Protein 1FXK (pdb70)

Organism: Methanothermobacter thermautotrophicus (strain ATCC 29096 / DSM 1053 / JCM 10044 / NBRC 100330 / Delta H) (NCBI:txid187420)

Secondary structure (DSSP, 8-state):
--HHHHHHHHHHHHHHHHHHHHHHHHH--HHHHHHHHHHHHHS-TT--EEEEETTEEEEE-HHHHHHHHHHHHHHHHHHHHHHHHHHHH--TTT--HHHH---/--HHHHHHHHHHHHHHHHHHHHHHHH--HHHHHHHHHHHHHS-TT--EEEEETTEEEEE-HHHHHHHHHHHHHHHHHHHHHHHHHHHH--TTT--TTTTT-----/-THHHHHHHHHHHHHHHHHHHHHHHHHHHHHHHHHHHHHHHHHHTT-TT-EEEEEEETTEEEEEE--STTEEEEEEETTEEEEEEHHHHHHHHHHHHHHHHHHHHHHHHHHHHHHHHHHHHHHHHHHHHHHH-

Sequence (341 aa):
QNVQHQLAQFQQLQQQAQAISVQKQTVEQINETQKALEELSRAADDAEVYKSSGNILIRVAKDELTEELQEKLETLQLREKTIERQEERVKKLQEQVNIQEAKNVQHQLAQFQQLQQQAQAISVQKQTVEQINETQKALEELSRAADDAEVYKSSGNILIRVAKDELTEELQEKLETLQLREKTIERQEERVKKLQEQVNIQEAKGAGAALAEIVAQLNIYQSQVELIQQQMEAVRATISELEILEKTLSDIQGKDGSETLVPVGAGSFIKAELKDTSEVIMSVGAGVAIKKNFEDAMESIKSQKNELESTLQKMGENLRAITDIMMKLSPQAEELLAAVA

CATH classification: 1.10.287.370

Structure (mmCIF, N/CA/C/O backbone):
data_1FXK
#
_entry.id   1FXK
#
_cell.length_a   72.850
_cell.length_b   90.690
_cell.length_c   78.860
_cell.angle_alpha   90.00
_cell.angle_beta   90.00
_cell.angle_gamma   90.00
#
_symmetry.space_group_name_H-M   'P 21 21 2'
#
loop_
_entity.id
_entity.type
_entity.pdbx_description
1 polymer PREFOLDIN
2 polymer PREFOLDIN
3 polymer 'PROTEIN (PREFOLDIN)'
4 water water
#
loop_
_atom_site.group_PDB
_atom_site.id
_atom_site.type_symbol
_atom_site.label_atom_id
_atom_site.label_alt_id
_atom_site.label_comp_id
_atom_site.label_asym_id
_atom_site.label_entity_id
_atom_site.label_seq_id
_atom_site.pdbx_PDB_ins_code
_atom_site.Cartn_x
_atom_site.Cartn_y
_atom_site.Cartn_z
_atom_site.occupancy
_atom_site.B_iso_or_equiv
_atom_site.auth_seq_id
_atom_site.auth_comp_id
_atom_site.auth_asym_id
_atom_site.auth_atom_id
_atom_site.pdbx_PDB_model_num
ATOM 1 N N . GLN A 1 1 ? 59.063 -10.400 -5.224 1.00 78.17 5 GLN A N 1
ATOM 2 C CA . GLN A 1 1 ? 59.820 -11.671 -5.430 1.00 78.08 5 GLN A CA 1
ATOM 3 C C . GLN A 1 1 ? 60.756 -11.888 -4.246 1.00 77.94 5 GLN A C 1
ATOM 4 O O . GLN A 1 1 ? 61.612 -11.051 -3.962 1.00 78.01 5 GLN A O 1
ATOM 10 N N . ASN A 1 2 ? 60.590 -13.006 -3.548 1.00 77.65 6 ASN A N 1
ATOM 11 C CA . ASN A 1 2 ? 61.442 -13.285 -2.401 1.00 77.60 6 ASN A CA 1
ATOM 12 C C . ASN A 1 2 ? 62.774 -13.910 -2.816 1.00 77.37 6 ASN A C 1
ATOM 13 O O . ASN A 1 2 ? 62.898 -14.482 -3.903 1.00 77.56 6 ASN A O 1
ATOM 18 N N . VAL A 1 3 ? 63.765 -13.784 -1.939 1.00 76.44 7 VAL A N 1
ATOM 19 C CA . VAL A 1 3 ? 65.109 -14.295 -2.178 1.00 75.14 7 VAL A CA 1
ATOM 20 C C . VAL A 1 3 ? 65.156 -15.741 -2.661 1.00 74.60 7 VAL A C 1
ATOM 21 O O . VAL A 1 3 ? 66.077 -16.128 -3.372 1.00 74.98 7 VAL A O 1
ATOM 25 N N . GLN A 1 4 ? 64.169 -16.539 -2.275 1.00 73.99 8 GLN A N 1
ATOM 26 C CA . GLN A 1 4 ? 64.128 -17.937 -2.687 1.00 73.79 8 GLN A CA 1
ATOM 27 C C . GLN A 1 4 ? 63.891 -18.059 -4.195 1.00 72.53 8 GLN A C 1
ATOM 28 O O . GLN A 1 4 ? 64.536 -18.862 -4.867 1.00 71.28 8 GLN A O 1
ATOM 34 N N . HIS A 1 5 ? 62.966 -17.260 -4.719 1.00 71.48 9 HIS A N 1
ATOM 35 C CA . HIS A 1 5 ? 62.664 -17.265 -6.146 1.00 70.16 9 HIS A CA 1
ATOM 36 C C . HIS A 1 5 ? 63.716 -16.467 -6.904 1.00 68.04 9 HIS A C 1
ATOM 37 O O . HIS A 1 5 ? 63.973 -16.724 -8.081 1.00 67.95 9 HIS A O 1
ATOM 44 N N . GLN A 1 6 ? 64.319 -15.497 -6.221 1.00 64.29 10 GLN A N 1
ATOM 45 C CA . GLN A 1 6 ? 65.371 -14.688 -6.819 1.00 60.90 10 GLN A CA 1
ATOM 46 C C . GLN A 1 6 ? 66.554 -15.598 -7.106 1.00 58.46 10 GLN A C 1
ATOM 47 O O . GLN A 1 6 ? 67.191 -15.502 -8.157 1.00 56.43 10 GLN A O 1
ATOM 53 N N . LEU A 1 7 ? 66.841 -16.476 -6.150 1.00 55.98 11 LEU A N 1
ATOM 54 C CA . LEU A 1 7 ? 67.943 -17.422 -6.269 1.00 54.13 11 LEU A CA 1
ATOM 55 C C . LEU A 1 7 ? 67.629 -18.468 -7.331 1.00 53.50 11 LEU A C 1
ATOM 56 O O . LEU A 1 7 ? 68.529 -18.987 -7.989 1.00 53.82 11 LEU A O 1
ATOM 61 N N . ALA A 1 8 ? 66.347 -18.778 -7.491 1.00 51.63 12 ALA A N 1
ATOM 62 C CA . ALA A 1 8 ? 65.930 -19.768 -8.468 1.00 51.11 12 ALA A CA 1
ATOM 63 C C . ALA A 1 8 ? 66.162 -19.243 -9.888 1.00 51.20 12 ALA A C 1
ATOM 64 O O . ALA A 1 8 ? 66.510 -20.004 -10.795 1.00 49.87 12 ALA A O 1
ATOM 66 N N . GLN A 1 9 ? 65.965 -17.942 -10.073 1.00 50.60 13 GLN A N 1
ATOM 67 C CA . GLN A 1 9 ? 66.170 -17.324 -11.372 1.00 51.75 13 GLN A CA 1
ATOM 68 C C . GLN A 1 9 ? 67.668 -17.297 -11.660 1.00 50.93 13 GLN A C 1
ATOM 69 O O . GLN A 1 9 ? 68.117 -17.615 -12.765 1.00 50.54 13 GLN A O 1
ATOM 75 N N . PHE A 1 10 ? 68.444 -16.933 -10.646 1.00 48.46 14 PHE A N 1
ATOM 76 C CA . PHE A 1 10 ? 69.885 -16.861 -10.801 1.00 46.54 14 PHE A CA 1
ATOM 77 C C . PHE A 1 10 ? 70.448 -18.188 -11.282 1.00 47.90 14 PHE A C 1
ATOM 78 O O . PHE A 1 10 ? 71.290 -18.222 -12.177 1.00 48.98 14 PHE A O 1
ATOM 86 N N . GLN A 1 11 ? 69.999 -19.283 -10.681 1.00 48.24 15 GLN A N 1
ATOM 87 C CA . GLN A 1 11 ? 70.484 -20.599 -11.083 1.00 48.51 15 GLN A CA 1
ATOM 88 C C . GLN A 1 11 ? 69.931 -20.990 -12.455 1.00 47.65 15 GLN A C 1
ATOM 89 O O . GLN A 1 11 ? 70.556 -21.739 -13.200 1.00 46.93 15 GLN A O 1
ATOM 95 N N . GLN A 1 12 ? 68.755 -20.474 -12.779 1.00 47.68 16 GLN A N 1
ATOM 96 C CA . GLN A 1 12 ? 68.138 -20.739 -14.066 1.00 49.03 16 GLN A CA 1
ATOM 97 C C . GLN A 1 12 ? 69.030 -20.071 -15.110 1.00 47.65 16 GLN A C 1
ATOM 98 O O . GLN A 1 12 ? 69.361 -20.662 -16.126 1.00 46.65 16 GLN A O 1
ATOM 104 N N . LEU A 1 13 ? 69.422 -18.832 -14.830 1.00 47.46 17 LEU A N 1
ATOM 105 C CA . LEU A 1 13 ? 70.281 -18.071 -15.718 1.00 46.57 17 LEU A CA 1
ATOM 106 C C . LEU A 1 13 ? 71.619 -18.767 -15.908 1.00 46.79 17 LEU A C 1
ATOM 107 O O . LEU A 1 13 ? 72.180 -18.752 -17.007 1.00 46.08 17 LEU A O 1
ATOM 112 N N . GLN A 1 14 ? 72.134 -19.372 -14.842 1.00 45.57 18 GLN A N 1
ATOM 113 C CA . GLN A 1 14 ? 73.410 -20.077 -14.930 1.00 46.33 18 GLN A CA 1
ATOM 114 C C . GLN A 1 14 ? 73.239 -21.266 -15.852 1.00 45.35 18 GLN A C 1
ATOM 115 O O . GLN A 1 14 ? 74.173 -21.691 -16.517 1.00 45.03 18 GLN A O 1
ATOM 121 N N . GLN A 1 15 ? 72.032 -21.809 -15.876 1.00 46.17 19 GLN A N 1
ATOM 122 C CA . GLN A 1 15 ? 71.741 -22.945 -16.732 1.00 47.92 19 GLN A CA 1
ATOM 123 C C . GLN A 1 15 ? 71.830 -22.471 -18.174 1.00 45.60 19 GLN A C 1
ATOM 124 O O . GLN A 1 15 ? 72.423 -23.132 -19.021 1.00 46.08 19 GLN A O 1
ATOM 130 N N . GLN A 1 16 ? 71.229 -21.320 -18.437 1.00 44.26 20 GLN A N 1
ATOM 131 C CA . GLN A 1 16 ? 71.241 -20.742 -19.767 1.00 44.17 20 GLN A CA 1
ATOM 132 C C . GLN A 1 16 ? 72.668 -20.441 -20.167 1.00 42.59 20 GLN A C 1
ATOM 133 O O . GLN A 1 16 ? 73.096 -20.766 -21.271 1.00 42.33 20 GLN A O 1
ATOM 139 N N . ALA A 1 17 ? 73.402 -19.821 -19.255 1.00 40.05 21 ALA A N 1
ATOM 140 C CA . ALA A 1 17 ? 74.779 -19.459 -19.524 1.00 40.03 21 ALA A CA 1
ATOM 141 C C . ALA A 1 17 ? 75.625 -20.654 -19.947 1.00 40.77 21 ALA A C 1
ATOM 142 O O . ALA A 1 17 ? 76.531 -20.515 -20.776 1.00 39.62 21 ALA A O 1
ATOM 144 N N . GLN A 1 18 ? 75.337 -21.828 -19.389 1.00 41.60 22 GLN A N 1
ATOM 145 C CA . GLN A 1 18 ? 76.113 -23.018 -19.736 1.00 42.25 22 GLN A CA 1
ATOM 146 C C . GLN A 1 18 ? 75.679 -23.623 -21.070 1.00 39.98 22 GLN A C 1
ATOM 147 O O . GLN A 1 18 ? 76.509 -24.119 -21.822 1.00 40.26 22 GLN A O 1
ATOM 153 N N . ALA A 1 19 ? 74.382 -23.579 -21.360 1.00 37.19 23 ALA A N 1
ATOM 154 C CA . ALA A 1 19 ? 73.872 -24.115 -22.608 1.00 37.02 23 ALA A CA 1
ATOM 155 C C . ALA A 1 19 ? 74.382 -23.265 -23.783 1.00 37.45 23 ALA A C 1
ATOM 156 O O . ALA A 1 19 ? 74.607 -23.776 -24.883 1.00 36.38 23 ALA A O 1
ATOM 158 N N . ILE A 1 20 ? 74.551 -21.968 -23.537 1.00 35.24 24 ILE A N 1
ATOM 159 C CA . ILE A 1 20 ? 75.034 -21.049 -24.553 1.00 35.06 24 ILE A CA 1
ATOM 160 C C . ILE A 1 20 ? 76.518 -21.279 -24.794 1.00 35.02 24 ILE A C 1
ATOM 161 O O . ILE A 1 20 ? 77.011 -21.162 -25.928 1.00 33.52 24 ILE A O 1
ATOM 166 N N . SER A 1 21 ? 77.226 -21.621 -23.723 1.00 34.42 25 SER A N 1
ATOM 167 C CA . SER A 1 21 ? 78.649 -21.880 -23.812 1.00 34.05 25 SER A CA 1
ATOM 168 C C . SER A 1 21 ? 78.882 -23.140 -24.644 1.00 34.72 25 SER A C 1
ATOM 169 O O . SER A 1 21 ? 79.916 -23.278 -25.281 1.00 33.47 25 SER A O 1
ATOM 172 N N . VAL A 1 22 ? 77.915 -24.055 -24.623 1.00 35.36 26 VAL A N 1
ATOM 173 C CA . VAL A 1 22 ? 78.008 -25.293 -25.392 1.00 37.09 26 VAL A CA 1
ATOM 174 C C . VAL A 1 22 ? 77.735 -25.015 -26.888 1.00 37.63 26 VAL A C 1
ATOM 175 O O . VAL A 1 22 ? 78.365 -25.617 -27.759 1.00 38.50 26 VAL A O 1
ATOM 179 N N . GLN A 1 23 ? 76.805 -24.109 -27.181 1.00 35.62 27 GLN A N 1
ATOM 180 C CA . GLN A 1 23 ? 76.503 -23.763 -28.567 1.00 36.55 27 GLN A CA 1
ATOM 181 C C . GLN A 1 23 ? 77.730 -23.076 -29.144 1.00 34.85 27 GLN A C 1
ATOM 182 O O . GLN A 1 23 ? 78.106 -23.308 -30.293 1.00 34.34 27 GLN A O 1
ATOM 188 N N . LYS A 1 24 ? 78.353 -22.237 -28.323 1.00 33.86 28 LYS A N 1
ATOM 189 C CA . LYS A 1 24 ? 79.532 -21.483 -28.729 1.00 34.20 28 LYS A CA 1
ATOM 190 C C . LYS A 1 24 ? 80.685 -22.388 -29.155 1.00 36.09 28 LYS A C 1
ATOM 191 O O . LYS A 1 24 ? 81.370 -22.106 -30.132 1.00 36.27 28 LYS A O 1
ATOM 197 N N . GLN A 1 25 ? 80.902 -23.470 -28.417 1.00 37.66 29 GLN A N 1
ATOM 198 C CA . GLN A 1 25 ? 81.972 -24.412 -28.734 1.00 39.52 29 GLN A CA 1
ATOM 199 C C . GLN A 1 25 ? 81.644 -25.178 -30.022 1.00 38.71 29 GLN A C 1
ATOM 200 O O . GLN A 1 25 ? 82.525 -25.465 -30.828 1.00 37.36 29 GLN A O 1
ATOM 206 N N . THR A 1 26 ? 80.370 -25.496 -30.210 1.00 36.73 30 THR A N 1
ATOM 207 C CA . THR A 1 26 ? 79.938 -26.221 -31.395 1.00 36.20 30 THR A CA 1
ATOM 208 C C . THR A 1 26 ? 80.093 -25.410 -32.690 1.00 35.81 30 THR A C 1
ATOM 209 O O . THR A 1 26 ? 80.604 -25.913 -33.703 1.00 35.85 30 THR A O 1
ATOM 213 N N . VAL A 1 27 ? 79.642 -24.158 -32.661 1.00 34.44 31 VAL A N 1
ATOM 214 C CA . VAL A 1 27 ? 79.728 -23.317 -33.842 1.00 31.76 31 VAL A CA 1
ATOM 215 C C . VAL A 1 27 ? 81.194 -23.069 -34.171 1.00 31.39 31 VAL A C 1
ATOM 216 O O . VAL A 1 27 ? 81.573 -23.045 -35.340 1.00 32.29 31 VAL A O 1
ATOM 220 N N . GLU A 1 28 ? 82.028 -22.894 -33.152 1.00 32.83 32 GLU A N 1
ATOM 221 C CA . GLU A 1 28 ? 83.459 -22.667 -33.402 1.00 37.47 32 GLU A CA 1
ATOM 222 C C . GLU A 1 28 ? 84.027 -23.890 -34.105 1.00 38.56 32 GLU A C 1
ATOM 223 O O . GLU A 1 28 ? 84.802 -23.787 -35.055 1.00 37.66 32 GLU A O 1
ATOM 237 N N . GLN A 1 30 ? 82.315 -26.038 -35.904 1.00 34.17 34 GLN A N 1
ATOM 238 C CA . GLN A 1 30 ? 81.773 -26.093 -37.252 1.00 33.39 34 GLN A CA 1
ATOM 239 C C . GLN A 1 30 ? 82.431 -25.081 -38.196 1.00 30.60 34 GLN A C 1
ATOM 240 O O . GLN A 1 30 ? 82.533 -25.334 -39.393 1.00 28.22 34 GLN A O 1
ATOM 246 N N . ILE A 1 31 ? 82.861 -23.938 -37.655 1.00 29.44 35 ILE A N 1
ATOM 247 C CA . ILE A 1 31 ? 83.492 -22.899 -38.467 1.00 27.37 35 ILE A CA 1
ATOM 248 C C . ILE A 1 31 ? 84.874 -23.401 -38.902 1.00 29.40 35 ILE A C 1
ATOM 249 O O . ILE A 1 31 ? 85.240 -23.321 -40.091 1.00 27.53 35 ILE A O 1
ATOM 254 N N . ASN A 1 32 ? 85.630 -23.930 -37.949 1.00 29.37 36 ASN A N 1
ATOM 255 C CA . ASN A 1 32 ? 86.944 -24.467 -38.277 1.00 33.67 36 ASN A CA 1
ATOM 256 C C . ASN A 1 32 ? 86.864 -25.585 -39.326 1.00 31.81 36 ASN A C 1
ATOM 257 O O . ASN A 1 32 ? 87.656 -25.605 -40.247 1.00 32.86 36 ASN A O 1
ATOM 262 N N . GLU A 1 33 ? 85.901 -26.495 -39.205 1.00 31.76 37 GLU A N 1
ATOM 263 C CA . GLU A 1 33 ? 85.785 -27.574 -40.176 1.00 31.78 37 GLU A CA 1
ATOM 264 C C . GLU A 1 33 ? 85.415 -27.047 -41.556 1.00 30.72 37 GLU A C 1
ATOM 265 O O . GLU A 1 33 ? 85.847 -27.581 -42.577 1.00 28.33 37 GLU A O 1
ATOM 271 N N . THR A 1 34 ? 84.621 -25.985 -41.595 1.00 29.98 38 THR A N 1
ATOM 272 C CA . THR A 1 34 ? 84.224 -25.423 -42.871 1.00 27.33 38 THR A CA 1
ATOM 273 C C . THR A 1 34 ? 85.408 -24.714 -43.520 1.00 25.68 38 THR A C 1
ATOM 274 O O . THR A 1 34 ? 85.617 -24.829 -44.730 1.00 25.08 38 THR A O 1
ATOM 278 N N . GLN A 1 35 ? 86.174 -23.971 -42.735 1.00 24.46 39 GLN A N 1
ATOM 279 C CA . GLN A 1 35 ? 87.343 -23.288 -43.288 1.00 27.76 39 GLN A CA 1
ATOM 280 C C . GLN A 1 35 ? 88.369 -24.316 -43.791 1.00 28.33 39 GLN A C 1
ATOM 281 O O . GLN A 1 35 ? 89.034 -24.080 -44.808 1.00 28.39 39 GLN A O 1
ATOM 287 N N . LYS A 1 36 ? 88.483 -25.457 -43.114 1.00 27.96 40 LYS A N 1
ATOM 288 C CA . LYS A 1 36 ? 89.422 -26.493 -43.574 1.00 31.37 40 LYS A CA 1
ATOM 289 C C . LYS A 1 36 ? 89.000 -27.010 -44.948 1.00 30.34 40 LYS A C 1
ATOM 290 O O . LYS A 1 36 ? 89.815 -27.133 -45.863 1.00 30.00 40 LYS A O 1
ATOM 296 N N . ALA A 1 37 ? 87.721 -27.336 -45.074 1.00 27.99 41 ALA A N 1
ATOM 297 C CA . ALA A 1 37 ? 87.211 -27.827 -46.325 1.00 26.81 41 ALA A CA 1
ATOM 298 C C . ALA A 1 37 ? 87.460 -26.797 -47.423 1.00 26.36 41 ALA A C 1
ATOM 299 O O . ALA A 1 37 ? 87.831 -27.147 -48.539 1.00 24.43 41 ALA A O 1
ATOM 301 N N . LEU A 1 38 ? 87.244 -25.523 -47.108 1.00 27.94 42 LEU A N 1
ATOM 302 C CA . LEU A 1 38 ? 87.472 -24.470 -48.097 1.00 28.96 42 LEU A CA 1
ATOM 303 C C . LEU A 1 38 ? 88.941 -24.430 -48.507 1.00 28.50 42 LEU A C 1
ATOM 304 O O . LEU A 1 38 ? 89.250 -24.220 -49.675 1.00 28.01 42 LEU A O 1
ATOM 309 N N . GLU A 1 39 ? 89.832 -24.635 -47.545 1.00 29.47 43 GLU A N 1
ATOM 310 C CA . GLU A 1 39 ? 91.270 -24.643 -47.822 1.00 34.61 43 GLU A CA 1
ATOM 311 C C . GLU A 1 39 ? 91.632 -25.770 -48.798 1.00 32.96 43 GLU A C 1
ATOM 312 O O . GLU A 1 39 ? 92.257 -25.528 -49.837 1.00 30.49 43 GLU A O 1
ATOM 318 N N . GLU A 1 40 ? 91.235 -26.994 -48.451 1.00 32.34 44 GLU A N 1
ATOM 319 C CA . GLU A 1 40 ? 91.502 -28.162 -49.295 1.00 33.40 44 GLU A CA 1
ATOM 320 C C . GLU A 1 40 ? 90.928 -27.939 -50.695 1.00 33.16 44 GLU A C 1
ATOM 321 O O . GLU A 1 40 ? 91.581 -28.226 -51.685 1.00 33.60 44 GLU A O 1
ATOM 327 N N . LEU A 1 41 ? 89.717 -27.403 -50.783 1.00 31.98 45 LEU A N 1
ATOM 328 C CA . LEU A 1 41 ? 89.122 -27.171 -52.090 1.00 32.47 45 LEU A CA 1
ATOM 329 C C . LEU A 1 41 ? 89.913 -26.208 -52.954 1.00 33.63 45 LEU A C 1
ATOM 330 O O . LEU A 1 41 ? 90.036 -26.426 -54.164 1.00 32.90 45 LEU A O 1
ATOM 335 N N . SER A 1 42 ? 90.430 -25.138 -52.348 1.00 33.35 46 SER A N 1
ATOM 336 C CA . SER A 1 42 ? 91.192 -24.144 -53.103 1.00 36.01 46 SER A CA 1
ATOM 337 C C . SER A 1 42 ? 92.382 -24.770 -53.830 1.00 37.09 46 SER A C 1
ATOM 338 O O . SER A 1 42 ? 92.764 -24.309 -54.897 1.00 38.27 46 SER A O 1
ATOM 341 N N . ARG A 1 43 ? 92.954 -25.818 -53.246 1.00 38.83 47 ARG A N 1
ATOM 342 C CA . ARG A 1 43 ? 94.094 -26.517 -53.840 1.00 42.49 47 ARG A CA 1
ATOM 343 C C . ARG A 1 43 ? 93.718 -27.399 -55.040 1.00 42.78 47 ARG A C 1
ATOM 344 O O . ARG A 1 43 ? 94.489 -27.522 -55.992 1.00 44.09 47 ARG A O 1
ATOM 352 N N . ALA A 1 44 ? 92.544 -28.016 -54.994 1.00 39.81 48 ALA A N 1
ATOM 353 C CA . ALA A 1 44 ? 92.140 -28.918 -56.063 1.00 38.46 48 ALA A CA 1
ATOM 354 C C . ALA A 1 44 ? 91.845 -28.262 -57.385 1.00 37.82 48 ALA A C 1
ATOM 355 O O . ALA A 1 44 ? 91.507 -27.086 -57.456 1.00 38.07 48 ALA A O 1
ATOM 357 N N . ALA A 1 45 ? 91.971 -29.057 -58.437 1.00 36.68 49 ALA A N 1
ATOM 358 C CA . ALA A 1 45 ? 91.694 -28.619 -59.792 1.00 37.17 49 ALA A CA 1
ATOM 359 C C . ALA A 1 45 ? 90.176 -28.481 -59.977 1.00 38.58 49 ALA A C 1
ATOM 360 O O . ALA A 1 45 ? 89.386 -29.149 -59.293 1.00 40.01 49 ALA A O 1
ATOM 362 N N . ASP A 1 46 ? 89.773 -27.621 -60.907 1.00 38.65 50 ASP A N 1
ATOM 363 C CA . ASP A 1 46 ? 88.361 -27.373 -61.182 1.00 39.06 50 ASP A CA 1
ATOM 364 C C . ASP A 1 46 ? 87.515 -28.586 -61.512 1.00 37.81 50 ASP A C 1
ATOM 365 O O . ASP A 1 46 ? 86.300 -28.567 -61.299 1.00 37.72 50 ASP A O 1
ATOM 370 N N . ASP A 1 47 ? 88.141 -29.628 -62.047 1.00 35.32 51 ASP A N 1
ATOM 371 C CA . ASP A 1 47 ? 87.414 -30.835 -62.392 1.00 34.83 51 ASP A CA 1
ATOM 372 C C . ASP A 1 47 ? 87.602 -31.899 -61.318 1.00 30.57 51 ASP A C 1
ATOM 373 O O . ASP A 1 47 ? 87.270 -33.056 -61.522 1.00 32.15 51 ASP A O 1
ATOM 378 N N . ALA A 1 48 ? 88.119 -31.507 -60.165 1.00 28.58 52 ALA A N 1
ATOM 379 C CA . ALA A 1 48 ? 88.343 -32.461 -59.078 1.00 26.95 52 ALA A CA 1
ATOM 380 C C . ALA A 1 48 ? 87.097 -33.277 -58.738 1.00 26.58 52 ALA A C 1
ATOM 381 O O . ALA A 1 48 ? 85.969 -32.836 -58.937 1.00 24.59 52 ALA A O 1
ATOM 383 N N . GLU A 1 49 ? 87.325 -34.487 -58.249 1.00 24.76 53 GLU A N 1
ATOM 384 C CA . GLU A 1 49 ? 86.255 -35.376 -57.852 1.00 24.84 53 GLU A CA 1
ATOM 385 C C . GLU A 1 49 ? 86.068 -35.107 -56.353 1.00 24.48 53 GLU A C 1
ATOM 386 O O . GLU A 1 49 ? 86.948 -35.416 -55.549 1.00 22.80 53 GLU A O 1
ATOM 392 N N . VAL A 1 50 ? 84.933 -34.511 -55.993 1.00 24.81 54 VAL A N 1
ATOM 393 C CA . VAL A 1 50 ? 84.632 -34.171 -54.600 1.00 25.00 54 VAL A CA 1
ATOM 394 C C . VAL A 1 50 ? 83.198 -34.551 -54.266 1.00 25.08 54 VAL A C 1
ATOM 395 O O . VAL A 1 50 ? 82.305 -34.471 -55.106 1.00 20.98 54 VAL A O 1
ATOM 399 N N . TYR A 1 51 ? 82.980 -34.932 -53.019 1.00 25.38 55 TYR A N 1
ATOM 400 C CA . TYR A 1 51 ? 81.651 -35.297 -52.585 1.00 25.43 55 TYR A CA 1
ATOM 401 C C . TYR A 1 51 ? 81.347 -34.498 -51.334 1.00 25.47 55 TYR A C 1
ATOM 402 O O . TYR A 1 51 ? 82.241 -34.281 -50.524 1.00 25.33 55 TYR A O 1
ATOM 411 N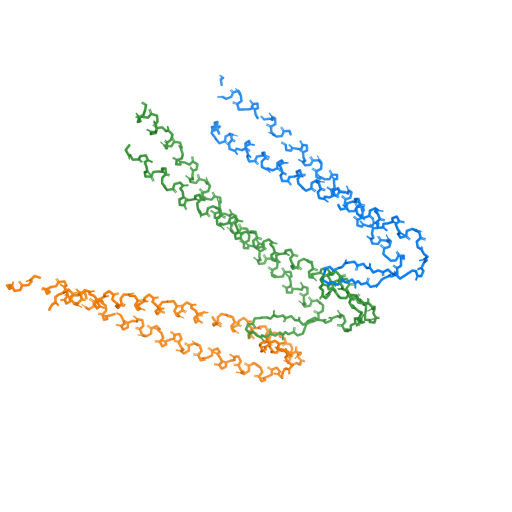 N . LYS A 1 52 ? 80.103 -34.047 -51.190 1.00 23.95 56 LYS A N 1
ATOM 412 C CA . LYS A 1 52 ? 79.729 -33.332 -49.985 1.00 25.65 56 LYS A CA 1
ATOM 413 C C . LYS A 1 52 ? 78.831 -34.239 -49.159 1.00 24.86 56 LYS A C 1
ATOM 414 O O . LYS A 1 52 ? 78.072 -35.045 -49.695 1.00 23.77 56 LYS A O 1
ATOM 420 N N . SER A 1 53 ? 78.913 -34.068 -47.852 1.00 24.12 57 SER A N 1
ATOM 421 C CA . SER A 1 53 ? 78.150 -34.856 -46.915 1.00 28.07 57 SER A CA 1
ATOM 422 C C . SER A 1 53 ? 76.721 -34.314 -46.755 1.00 27.93 57 SER A C 1
ATOM 423 O O . SER A 1 53 ? 76.513 -33.114 -46.619 1.00 27.23 57 SER A O 1
ATOM 426 N N . SER A 1 54 ? 75.739 -35.208 -46.803 1.00 27.54 58 SER A N 1
ATOM 427 C CA . SER A 1 54 ? 74.334 -34.812 -46.659 1.00 27.84 58 SER A CA 1
ATOM 428 C C . SER A 1 54 ? 73.595 -35.928 -45.942 1.00 27.19 58 SER A C 1
ATOM 429 O O . SER A 1 54 ? 72.890 -36.737 -46.578 1.00 24.35 58 SER A O 1
ATOM 432 N N . GLY A 1 55 ? 73.807 -35.991 -44.626 1.00 25.34 59 GLY A N 1
ATOM 433 C CA . GLY A 1 55 ? 73.169 -37.003 -43.802 1.00 27.18 59 GLY A CA 1
ATOM 434 C C . GLY A 1 55 ? 73.699 -38.411 -43.993 1.00 27.80 59 GLY A C 1
ATOM 435 O O . GLY A 1 55 ? 74.838 -38.706 -43.655 1.00 30.83 59 GLY A O 1
ATOM 436 N N . ASN A 1 56 ? 72.868 -39.285 -44.540 1.00 27.11 60 ASN A N 1
ATOM 437 C CA . ASN A 1 56 ? 73.244 -40.676 -44.769 1.00 27.29 60 ASN A CA 1
ATOM 438 C C . ASN A 1 56 ? 73.987 -40.934 -46.090 1.00 26.86 60 ASN A C 1
ATOM 439 O O . ASN A 1 56 ? 74.276 -42.088 -46.411 1.00 31.18 60 ASN A O 1
ATOM 444 N N . ILE A 1 57 ? 74.250 -39.906 -46.883 1.00 23.37 61 ILE A N 1
ATOM 445 C CA . ILE A 1 57 ? 74.949 -40.124 -48.146 1.00 23.86 61 ILE A CA 1
ATOM 446 C C . ILE A 1 57 ? 75.923 -38.994 -48.449 1.00 23.88 61 ILE A C 1
ATOM 447 O O . ILE A 1 57 ? 75.868 -37.939 -47.823 1.00 23.38 61 ILE A O 1
ATOM 452 N N . LEU A 1 58 ? 76.807 -39.224 -49.417 1.00 22.27 62 LEU A N 1
ATOM 453 C CA . LEU A 1 58 ? 77.741 -38.198 -49.851 1.00 22.88 62 LEU A CA 1
ATOM 454 C C . LEU A 1 58 ? 77.314 -37.996 -51.292 1.00 23.17 62 LEU A C 1
ATOM 455 O O . LEU A 1 58 ? 77.024 -38.965 -51.996 1.00 23.12 62 LEU A O 1
ATOM 460 N N . ILE A 1 59 ? 77.271 -36.749 -51.729 1.00 23.18 63 ILE A N 1
ATOM 461 C CA . ILE A 1 59 ? 76.848 -36.430 -53.086 1.00 23.78 63 ILE A CA 1
ATOM 462 C C . ILE A 1 59 ? 77.983 -35.802 -53.870 1.00 24.68 63 ILE A C 1
ATOM 463 O O . ILE A 1 59 ? 78.616 -34.837 -53.409 1.00 25.66 63 ILE A O 1
ATOM 468 N N . ARG A 1 60 ? 78.255 -36.333 -55.055 1.00 23.62 64 ARG A N 1
ATOM 469 C CA . ARG A 1 60 ? 79.321 -35.756 -55.866 1.00 25.12 64 ARG A CA 1
ATOM 470 C C . ARG A 1 60 ? 78.839 -34.418 -56.433 1.00 25.40 64 ARG A C 1
ATOM 471 O O . ARG A 1 60 ? 77.719 -34.303 -56.912 1.00 25.74 64 ARG A O 1
ATOM 479 N N . VAL A 1 61 ? 79.688 -33.409 -56.366 1.00 25.32 65 VAL A N 1
ATOM 480 C CA . VAL A 1 61 ? 79.340 -32.080 -56.862 1.00 27.23 65 VAL A CA 1
ATOM 481 C C . VAL A 1 61 ? 80.585 -31.411 -57.427 1.00 26.69 65 VAL A C 1
ATOM 482 O O . VAL A 1 61 ? 81.691 -31.743 -57.033 1.00 27.52 65 VAL A O 1
ATOM 486 N N . ALA A 1 62 ? 80.404 -30.478 -58.349 1.00 25.84 66 ALA A N 1
ATOM 487 C CA . ALA A 1 62 ? 81.537 -29.771 -58.933 1.00 26.24 66 ALA A CA 1
ATOM 488 C C . ALA A 1 62 ? 82.188 -28.876 -57.879 1.00 27.09 66 ALA A C 1
ATOM 489 O O . ALA A 1 62 ? 81.514 -28.340 -57.001 1.00 27.06 66 ALA A O 1
ATOM 491 N N . LYS A 1 63 ? 83.502 -28.719 -57.975 1.00 27.61 67 LYS A N 1
ATOM 492 C CA . LYS A 1 63 ? 84.243 -27.886 -57.041 1.00 30.95 67 LYS A CA 1
ATOM 493 C C . LYS A 1 63 ? 83.714 -26.453 -56.902 1.00 31.85 67 LYS A C 1
ATOM 494 O O . LYS A 1 63 ? 83.642 -25.924 -55.798 1.00 30.61 67 LYS A O 1
ATOM 500 N N . ASP A 1 64 ? 83.350 -25.818 -58.006 1.00 31.99 68 ASP A N 1
ATOM 5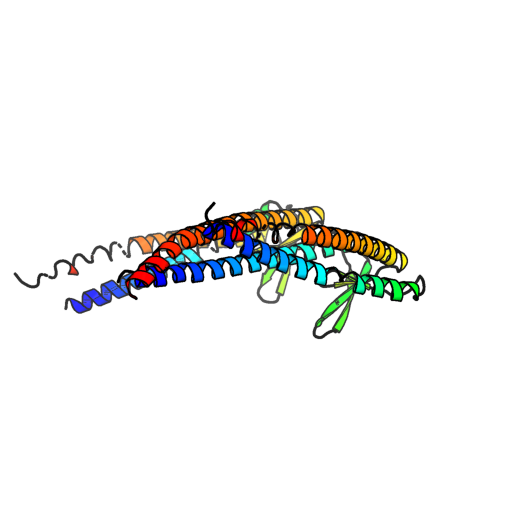01 C CA . ASP A 1 64 ? 82.880 -24.450 -57.893 1.00 35.19 68 ASP A CA 1
ATOM 502 C C . ASP A 1 64 ? 81.560 -24.353 -57.152 1.00 34.73 68 ASP A C 1
ATOM 503 O O . ASP A 1 64 ? 81.405 -23.475 -56.307 1.00 36.49 68 ASP A O 1
ATOM 508 N N . GLU A 1 65 ? 80.617 -25.250 -57.450 1.00 33.14 69 GLU A N 1
ATOM 509 C CA . GLU A 1 65 ? 79.324 -25.247 -56.770 1.00 30.90 69 GLU A CA 1
ATOM 510 C C . GLU A 1 65 ? 79.533 -25.459 -55.257 1.00 28.78 69 GLU A C 1
ATOM 511 O O . GLU A 1 65 ? 78.941 -24.765 -54.453 1.00 27.53 69 GLU A O 1
ATOM 517 N N . LEU A 1 66 ? 80.382 -26.416 -54.891 1.00 25.53 70 LEU A N 1
ATOM 518 C CA . LEU A 1 66 ? 80.651 -26.722 -53.494 1.00 25.50 70 LEU A CA 1
ATOM 519 C C . LEU A 1 66 ? 81.338 -25.574 -52.784 1.00 25.64 70 LEU A C 1
ATOM 520 O O . LEU A 1 66 ? 81.066 -25.330 -51.615 1.00 26.31 70 LEU A O 1
ATOM 525 N N . THR A 1 67 ? 82.235 -24.876 -53.484 1.00 26.87 71 THR A N 1
ATOM 526 C CA . THR A 1 67 ? 82.945 -23.741 -52.894 1.00 25.11 71 THR A CA 1
ATOM 527 C C . THR A 1 67 ? 81.943 -22.653 -52.507 1.00 24.30 71 THR A C 1
ATOM 528 O O . THR A 1 67 ? 82.041 -22.081 -51.430 1.00 24.24 71 THR A O 1
ATOM 532 N N . GLU A 1 68 ? 80.975 -22.374 -53.374 1.00 26.86 72 GLU A N 1
ATOM 533 C CA . GLU A 1 68 ? 79.978 -21.330 -53.071 1.00 30.70 72 GLU A CA 1
ATOM 534 C C . GLU A 1 68 ? 79.084 -21.737 -51.891 1.00 31.34 72 GLU A C 1
ATOM 535 O O . GLU A 1 68 ? 78.759 -20.918 -51.028 1.00 31.39 72 GLU A O 1
ATOM 541 N N . GLU A 1 69 ? 78.705 -23.008 -51.849 1.00 29.60 73 GLU A N 1
ATOM 542 C CA . GLU A 1 69 ? 77.882 -23.508 -50.765 1.00 28.80 73 GLU A CA 1
ATOM 543 C C . GLU A 1 69 ? 78.641 -23.433 -49.445 1.00 26.36 73 GLU A C 1
ATOM 544 O O . GLU A 1 69 ? 78.084 -23.004 -48.440 1.00 26.80 73 GLU A O 1
ATOM 550 N N . LEU A 1 70 ? 79.907 -23.840 -49.440 1.00 23.91 74 LEU A N 1
ATOM 551 C CA . LEU A 1 70 ? 80.687 -23.786 -48.212 1.00 25.43 74 LEU A CA 1
ATOM 552 C C . LEU A 1 70 ? 80.945 -22.334 -47.785 1.00 25.77 74 LEU A C 1
ATOM 553 O O . LEU A 1 70 ? 80.996 -22.039 -46.607 1.00 24.85 74 LEU A O 1
ATOM 558 N N . GLN A 1 71 ? 81.096 -21.429 -48.747 1.00 26.48 75 GLN A N 1
ATOM 559 C CA . GLN A 1 71 ? 81.303 -20.022 -48.418 1.00 27.67 75 GLN A CA 1
ATOM 560 C C . GLN A 1 71 ? 80.049 -19.476 -47.714 1.00 27.39 75 GLN A C 1
ATOM 561 O O . GLN A 1 71 ? 80.148 -18.774 -46.711 1.00 24.48 75 GLN A O 1
ATOM 567 N N . GLU A 1 72 ? 78.875 -19.812 -48.241 1.00 26.18 76 GLU A N 1
ATOM 568 C CA . GLU A 1 72 ? 77.633 -19.355 -47.645 1.00 26.21 76 GLU A CA 1
ATOM 569 C C . GLU A 1 72 ? 77.484 -19.972 -46.274 1.00 25.83 76 GLU A C 1
ATOM 570 O O . GLU A 1 72 ? 77.089 -19.289 -45.326 1.00 24.36 76 GLU A O 1
ATOM 576 N N . LYS A 1 73 ? 77.816 -21.257 -46.161 1.00 23.12 77 LYS A N 1
ATOM 577 C CA . LYS A 1 73 ? 77.704 -21.921 -44.873 1.00 22.58 77 LYS A CA 1
ATOM 578 C C . LYS A 1 73 ? 78.613 -21.238 -43.863 1.00 21.23 77 LYS A C 1
ATOM 579 O O . LYS A 1 73 ? 78.189 -20.967 -42.751 1.00 21.12 77 LYS A O 1
ATOM 585 N N . LEU A 1 74 ? 79.853 -20.958 -44.259 1.00 19.49 78 LEU A N 1
ATOM 586 C CA . LEU A 1 74 ? 80.802 -20.285 -43.380 1.00 21.06 78 LEU A CA 1
ATOM 587 C C . LEU A 1 74 ? 80.251 -18.933 -42.910 1.00 20.79 78 LEU A C 1
ATOM 588 O O . LEU A 1 74 ? 80.325 -18.589 -41.716 1.00 19.05 78 LEU A O 1
ATOM 593 N N . GLU A 1 75 ? 79.688 -18.166 -43.838 1.00 20.10 79 GLU A N 1
ATOM 594 C CA . GLU A 1 75 ? 79.154 -16.858 -43.458 1.00 21.44 79 GLU A CA 1
ATOM 595 C C . GLU A 1 75 ? 77.962 -16.937 -42.490 1.00 19.72 79 GLU A C 1
ATOM 596 O O . GLU A 1 75 ? 77.846 -16.129 -41.576 1.00 16.65 79 GLU A O 1
ATOM 602 N N . THR A 1 76 ? 77.094 -17.918 -42.690 1.00 20.30 80 THR A N 1
ATOM 603 C CA . THR A 1 76 ? 75.962 -18.100 -41.818 1.00 19.98 80 THR A CA 1
ATOM 604 C C . THR A 1 76 ? 76.481 -18.517 -40.432 1.00 21.38 80 THR A C 1
ATOM 605 O O . THR A 1 76 ? 75.996 -18.025 -39.420 1.00 21.67 80 THR A O 1
ATOM 609 N N . LEU A 1 77 ? 77.485 -19.389 -40.388 1.00 21.24 81 LEU A N 1
ATOM 610 C CA . LEU A 1 77 ? 78.038 -19.828 -39.100 1.00 22.14 81 LEU A CA 1
ATOM 611 C C . LEU A 1 77 ? 78.736 -18.666 -38.360 1.00 20.25 81 LEU A C 1
ATOM 612 O O . LEU A 1 77 ? 78.597 -18.524 -37.149 1.00 21.71 81 LEU A O 1
ATOM 617 N N . GLN A 1 78 ? 79.504 -17.849 -39.072 1.00 20.53 82 GLN A N 1
ATOM 618 C CA . GLN A 1 78 ? 80.158 -16.722 -38.422 1.00 20.19 82 GLN A CA 1
ATOM 619 C C . GLN A 1 78 ? 79.103 -15.747 -37.874 1.00 19.53 82 GLN A C 1
ATOM 620 O O . GLN A 1 78 ? 79.281 -15.183 -36.805 1.00 18.96 82 GLN A O 1
ATOM 626 N N . LEU A 1 79 ? 77.998 -15.557 -38.582 1.00 17.87 83 LEU A N 1
ATOM 627 C CA . LEU A 1 79 ? 76.977 -14.670 -38.039 1.00 20.30 83 LEU A CA 1
ATOM 628 C C . LEU A 1 79 ? 76.379 -15.336 -36.785 1.00 21.24 83 LEU A C 1
ATOM 629 O O . LEU A 1 79 ? 76.090 -14.673 -35.804 1.00 21.71 83 LEU A O 1
ATOM 634 N N . ARG A 1 80 ? 76.217 -16.654 -36.836 1.00 20.83 84 ARG A N 1
ATOM 635 C CA . ARG A 1 80 ? 75.662 -17.421 -35.740 1.00 21.57 84 ARG A CA 1
ATOM 636 C C . ARG A 1 80 ? 76.558 -17.263 -34.501 1.00 21.34 84 ARG A C 1
ATOM 637 O O . ARG A 1 80 ? 76.079 -17.034 -33.393 1.00 16.90 84 ARG A O 1
ATOM 645 N N . GLU A 1 81 ? 77.864 -17.369 -34.701 1.00 22.81 85 GLU A N 1
ATOM 646 C CA . GLU A 1 81 ? 78.815 -17.209 -33.610 1.00 24.54 85 GLU A CA 1
ATOM 647 C C . GLU A 1 81 ? 78.702 -15.799 -33.011 1.00 25.12 85 GLU A C 1
ATOM 648 O O . GLU A 1 81 ? 78.806 -15.618 -31.803 1.00 24.30 85 GLU A O 1
ATOM 654 N N . LYS A 1 82 ? 78.505 -14.803 -33.864 1.00 26.43 86 LYS A N 1
ATOM 655 C CA . LYS A 1 82 ? 78.372 -13.423 -33.396 1.00 27.87 86 LYS A CA 1
ATOM 656 C C . LYS A 1 82 ? 77.105 -13.282 -32.540 1.00 27.33 86 LYS A C 1
ATOM 657 O O . LYS A 1 82 ? 77.119 -12.630 -31.488 1.00 26.33 86 LYS A O 1
ATOM 663 N N . THR A 1 83 ? 76.024 -13.924 -32.973 1.00 23.55 87 THR A N 1
ATOM 664 C CA . THR A 1 83 ? 74.761 -13.866 -32.239 1.00 22.84 87 THR A CA 1
ATOM 665 C C . THR A 1 83 ? 74.900 -14.513 -30.862 1.00 22.11 87 THR A C 1
ATOM 666 O O . THR A 1 83 ? 74.488 -13.944 -29.860 1.00 19.50 87 THR A O 1
ATOM 670 N N . ILE A 1 84 ? 75.524 -15.683 -30.833 1.00 23.42 88 ILE A N 1
ATOM 671 C CA . ILE A 1 84 ? 75.749 -16.436 -29.606 1.00 25.76 88 ILE A CA 1
ATOM 672 C C . ILE A 1 84 ? 76.545 -15.625 -28.574 1.00 26.54 88 ILE A C 1
ATOM 673 O O . ILE A 1 84 ? 76.217 -15.619 -27.398 1.00 25.05 88 ILE A O 1
ATOM 678 N N . GLU A 1 85 ? 77.584 -14.935 -29.027 1.00 28.81 89 GLU A N 1
ATOM 679 C CA . GLU A 1 85 ? 78.414 -14.129 -28.132 1.00 29.54 89 GLU A CA 1
ATOM 680 C C . GLU A 1 85 ? 77.662 -12.941 -27.577 1.00 28.16 89 GLU A C 1
ATOM 681 O O . GLU A 1 85 ? 77.883 -12.541 -26.430 1.00 27.98 89 GLU A O 1
ATOM 687 N N . ARG A 1 86 ? 76.771 -12.376 -28.383 1.00 26.67 90 ARG A N 1
ATOM 688 C CA . ARG A 1 86 ? 75.977 -11.245 -27.917 1.00 27.45 90 ARG A CA 1
ATOM 689 C C . ARG A 1 86 ? 74.977 -11.760 -26.859 1.00 26.93 90 ARG A C 1
ATOM 690 O O . ARG A 1 86 ? 74.714 -11.093 -25.872 1.00 28.95 90 ARG A O 1
ATOM 698 N N . GLN A 1 87 ? 74.439 -12.958 -27.055 1.00 26.82 91 GLN A N 1
ATOM 699 C CA . GLN A 1 87 ? 73.489 -13.508 -26.098 1.00 27.98 91 GLN A CA 1
ATOM 700 C C . GLN A 1 87 ? 74.206 -13.885 -24.818 1.00 28.24 91 GLN A C 1
ATOM 701 O O . GLN A 1 87 ? 73.668 -13.754 -23.729 1.00 27.33 91 GLN A O 1
ATOM 707 N N . GLU A 1 88 ? 75.433 -14.366 -24.965 1.00 30.92 92 GLU A N 1
ATOM 708 C CA . GLU A 1 88 ? 76.230 -14.757 -23.829 1.00 31.80 92 GLU A CA 1
ATOM 709 C C . GLU A 1 88 ? 76.450 -13.532 -22.958 1.00 30.62 92 GLU A C 1
ATOM 710 O O . GLU A 1 88 ? 76.343 -13.606 -21.737 1.00 30.48 92 GLU A O 1
ATOM 716 N N . GLU A 1 89 ? 76.751 -12.401 -23.580 1.00 30.67 93 GLU A N 1
ATOM 717 C CA . GLU A 1 89 ? 76.965 -11.189 -22.807 1.00 33.04 93 GLU A CA 1
ATOM 718 C C . GLU A 1 89 ? 75.683 -10.728 -22.127 1.00 31.09 93 GLU A C 1
ATOM 719 O O . GLU A 1 89 ? 75.731 -10.210 -21.020 1.00 29.97 93 GLU A O 1
ATOM 725 N N . ARG A 1 90 ? 74.539 -10.915 -22.778 1.00 29.25 94 ARG A N 1
ATOM 726 C CA . ARG A 1 90 ? 73.282 -10.505 -22.163 1.00 29.61 94 ARG A CA 1
ATOM 727 C C . ARG A 1 90 ? 73.011 -11.303 -20.885 1.00 29.92 94 ARG A C 1
ATOM 728 O O . ARG A 1 90 ? 72.605 -10.742 -19.873 1.00 30.17 94 ARG A O 1
ATOM 736 N N . VAL A 1 91 ? 73.248 -12.607 -20.934 1.00 29.08 95 VAL A N 1
ATOM 737 C CA . VAL A 1 91 ? 73.014 -13.457 -19.778 1.00 29.70 95 VAL A CA 1
ATOM 738 C C . VAL A 1 91 ? 73.999 -13.150 -18.645 1.00 31.39 95 VAL A C 1
ATOM 739 O O . VAL A 1 91 ? 73.624 -13.154 -17.475 1.00 28.67 95 VAL A O 1
ATOM 751 N N . LYS A 1 93 ? 75.303 -10.322 -18.036 1.00 39.77 97 LYS A N 1
ATOM 752 C CA . LYS A 1 93 ? 74.819 -9.078 -17.450 1.00 41.05 97 LYS A CA 1
ATOM 753 C C . LYS A 1 93 ? 73.674 -9.377 -16.498 1.00 39.68 97 LYS A C 1
ATOM 754 O O . LYS A 1 93 ? 73.654 -8.895 -15.371 1.00 40.24 97 LYS A O 1
ATOM 760 N N . LYS A 1 94 ? 72.714 -10.173 -16.948 1.00 37.55 98 LYS A N 1
ATOM 761 C CA . LYS A 1 94 ? 71.603 -10.500 -16.081 1.00 38.16 98 LYS A CA 1
ATOM 762 C C . LYS A 1 94 ? 72.034 -11.279 -14.836 1.00 38.20 98 LYS A C 1
ATOM 763 O O . LYS A 1 94 ? 71.445 -11.120 -13.771 1.00 35.95 98 LYS A O 1
ATOM 769 N N . LEU A 1 95 ? 73.075 -12.099 -14.961 1.00 39.44 99 LEU A N 1
ATOM 770 C CA . LEU A 1 95 ? 73.565 -12.844 -13.814 1.00 40.38 99 LEU A CA 1
ATOM 771 C C . LEU A 1 95 ? 74.103 -11.870 -12.771 1.00 43.19 99 LEU A C 1
ATOM 772 O O . LEU A 1 95 ? 73.694 -11.918 -11.613 1.00 41.39 99 LEU A O 1
ATOM 777 N N . GLN A 1 96 ? 74.998 -10.969 -13.171 1.00 44.67 100 GLN A N 1
ATOM 778 C CA . GLN A 1 96 ? 75.542 -10.039 -12.198 1.00 49.59 100 GLN A CA 1
ATOM 779 C C . GLN A 1 96 ? 74.465 -9.159 -11.591 1.00 50.67 100 GLN A C 1
ATOM 780 O O . GLN A 1 96 ? 74.516 -8.841 -10.412 1.00 49.49 100 GLN A O 1
ATOM 786 N N . GLU A 1 97 ? 73.477 -8.783 -12.389 1.00 53.01 101 GLU A N 1
ATOM 787 C CA . GLU A 1 97 ? 72.395 -7.958 -11.877 1.00 54.82 101 GLU A CA 1
ATOM 788 C C . GLU A 1 97 ? 71.557 -8.718 -10.856 1.00 55.94 101 GLU A C 1
ATOM 789 O O . GLU A 1 97 ? 71.102 -8.141 -9.868 1.00 54.51 101 GLU A O 1
ATOM 803 N N . GLN A 1 99 ? 72.622 -11.193 -8.955 1.00 58.39 103 GLN A N 1
ATOM 804 C CA . GLN A 1 99 ? 73.386 -11.479 -7.756 1.00 59.15 103 GLN A CA 1
ATOM 805 C C . GLN A 1 99 ? 73.390 -10.255 -6.851 1.00 58.60 103 GLN A C 1
ATOM 806 O O . GLN A 1 99 ? 73.421 -10.376 -5.631 1.00 57.33 103 GLN A O 1
ATOM 812 N N . VAL A 1 100 ? 73.351 -9.076 -7.458 1.00 58.39 104 VAL A N 1
ATOM 813 C CA . VAL A 1 100 ? 73.331 -7.839 -6.696 1.00 59.56 104 VAL A CA 1
ATOM 814 C C . VAL A 1 100 ? 71.961 -7.646 -6.049 1.00 60.34 104 VAL A C 1
ATOM 815 O O . VAL A 1 100 ? 71.855 -7.175 -4.917 1.00 60.30 104 VAL A O 1
ATOM 819 N N . ASN A 1 101 ? 70.909 -8.011 -6.767 1.00 60.02 105 ASN A N 1
ATOM 820 C CA . ASN A 1 101 ? 69.574 -7.865 -6.218 1.00 61.25 105 ASN A CA 1
ATOM 821 C C . ASN A 1 101 ? 69.369 -8.901 -5.112 1.00 62.38 105 ASN A C 1
ATOM 822 O O . ASN A 1 101 ? 68.411 -8.816 -4.342 1.00 63.23 105 ASN A O 1
ATOM 827 N N . ILE A 1 102 ? 70.278 -9.872 -5.032 1.00 62.22 106 ILE A N 1
ATOM 828 C CA . ILE A 1 102 ? 70.200 -10.914 -4.014 1.00 61.73 106 ILE A CA 1
ATOM 829 C C . ILE A 1 102 ? 71.035 -10.546 -2.786 1.00 62.85 106 ILE A 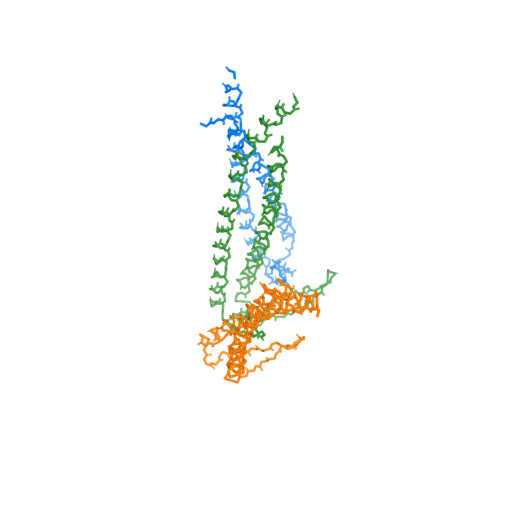C 1
ATOM 830 O O . ILE A 1 102 ? 70.645 -10.823 -1.652 1.00 61.77 106 ILE A O 1
ATOM 835 N N . GLN A 1 103 ? 72.183 -9.921 -3.010 1.00 64.29 107 GLN A N 1
ATOM 836 C CA . GLN A 1 103 ? 73.037 -9.518 -1.906 1.00 67.42 107 GLN A CA 1
ATOM 837 C C . GLN A 1 103 ? 72.391 -8.388 -1.114 1.00 69.24 107 GLN A C 1
ATOM 838 O O . GLN A 1 103 ? 72.572 -8.287 0.099 1.00 69.98 107 GLN A O 1
ATOM 844 N N . GLU A 1 104 ? 71.640 -7.535 -1.798 1.00 70.89 108 GLU A N 1
ATOM 845 C CA . GLU A 1 104 ? 70.984 -6.424 -1.130 1.00 73.21 108 GLU A CA 1
ATOM 846 C C . GLU A 1 104 ? 69.645 -6.819 -0.522 1.00 73.70 108 GLU A C 1
ATOM 847 O O . GLU A 1 104 ? 69.026 -6.041 0.206 1.00 73.66 108 GLU A O 1
ATOM 853 N N . ALA A 1 105 ? 69.200 -8.034 -0.815 1.00 73.83 109 ALA A N 1
ATOM 854 C CA . ALA A 1 105 ? 67.948 -8.520 -0.258 1.00 74.77 109 ALA A CA 1
ATOM 855 C C . ALA A 1 105 ? 68.275 -9.329 0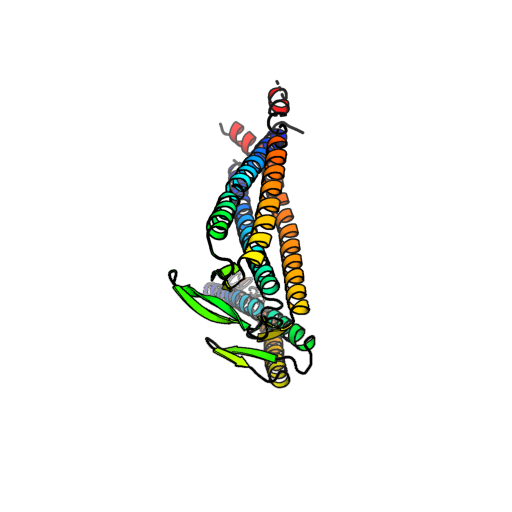.994 1.00 76.01 109 ALA A C 1
ATOM 856 O O . ALA A 1 105 ? 67.399 -9.611 1.812 1.00 75.65 109 ALA A O 1
ATOM 866 N N . LYS A 1 107 ? 70.257 -8.281 3.273 1.00 79.87 111 LYS A N 1
ATOM 867 C CA . LYS A 1 107 ? 70.631 -7.344 4.323 1.00 80.76 111 LYS A CA 1
ATOM 868 C C . LYS A 1 107 ? 70.270 -5.914 3.957 1.00 80.89 111 LYS A C 1
ATOM 869 O O . LYS A 1 107 ? 69.644 -5.259 4.818 1.00 81.55 111 LYS A O 1
ATOM 875 N N . ASN B 2 1 ? 35.313 -73.081 1.820 1.00 82.39 6 ASN B N 1
ATOM 876 C CA . ASN B 2 1 ? 36.517 -72.271 2.158 1.00 81.74 6 ASN B CA 1
ATOM 877 C C . ASN B 2 1 ? 36.275 -70.844 1.683 1.00 81.03 6 ASN B C 1
ATOM 878 O O . ASN B 2 1 ? 35.801 -70.629 0.568 1.00 81.45 6 ASN B O 1
ATOM 883 N N . VAL B 2 2 ? 36.589 -69.869 2.527 1.00 79.83 7 VAL B N 1
ATOM 884 C CA . VAL B 2 2 ? 36.401 -68.480 2.146 1.00 78.29 7 VAL B CA 1
ATOM 885 C C . VAL B 2 2 ? 37.701 -67.952 1.574 1.00 77.60 7 VAL B C 1
ATOM 886 O O . VAL B 2 2 ? 37.702 -66.998 0.800 1.00 77.16 7 VAL B O 1
ATOM 890 N N . GLN B 2 3 ? 38.807 -68.585 1.949 1.00 76.71 8 GLN B N 1
ATOM 891 C CA . GLN B 2 3 ? 40.117 -68.167 1.469 1.00 76.86 8 GLN B CA 1
ATOM 892 C C . GLN B 2 3 ? 40.370 -68.641 0.036 1.00 76.00 8 GLN B C 1
ATOM 893 O O . GLN B 2 3 ? 41.262 -68.140 -0.648 1.00 75.25 8 GLN B O 1
ATOM 899 N N . HIS B 2 4 ? 39.578 -69.611 -0.409 1.00 75.35 9 HIS B N 1
ATOM 900 C CA . HIS B 2 4 ? 39.690 -70.144 -1.762 1.00 73.96 9 HIS B CA 1
ATOM 901 C C . HIS B 2 4 ? 38.935 -69.214 -2.705 1.00 72.36 9 HIS B C 1
ATOM 902 O O . HIS B 2 4 ? 39.211 -69.173 -3.903 1.00 72.55 9 HIS B O 1
ATOM 909 N N . GLN B 2 5 ? 37.978 -68.474 -2.153 1.00 69.29 10 GLN B N 1
ATOM 910 C CA . GLN B 2 5 ? 37.181 -67.539 -2.934 1.00 66.76 10 GLN B CA 1
ATOM 911 C C . GLN B 2 5 ? 37.909 -66.213 -3.055 1.00 64.33 10 GLN B C 1
ATOM 912 O O . GLN B 2 5 ? 37.690 -65.465 -4.003 1.00 64.69 10 GLN B O 1
ATOM 918 N N . LEU B 2 6 ? 38.763 -65.916 -2.082 1.00 60.67 11 LEU B N 1
ATOM 919 C CA . LEU B 2 6 ? 39.527 -64.679 -2.117 1.00 57.37 11 LEU B CA 1
ATOM 920 C C . LEU B 2 6 ? 40.538 -64.811 -3.242 1.00 55.74 11 LEU B C 1
ATOM 921 O O . LEU B 2 6 ? 40.727 -63.892 -4.031 1.00 54.38 11 LEU B O 1
ATOM 926 N N . ALA B 2 7 ? 41.179 -65.972 -3.306 1.00 53.86 12 ALA B N 1
ATOM 927 C CA . ALA B 2 7 ? 42.176 -66.241 -4.325 1.00 53.32 12 ALA B CA 1
ATOM 928 C C . ALA B 2 7 ? 41.552 -66.134 -5.723 1.00 53.59 12 ALA B C 1
ATOM 929 O O . ALA B 2 7 ? 42.099 -65.466 -6.598 1.00 52.76 12 ALA B O 1
ATOM 931 N N . GLN B 2 8 ? 40.405 -66.787 -5.919 1.00 52.97 13 GLN B N 1
ATOM 932 C CA . GLN B 2 8 ? 39.698 -66.757 -7.197 1.00 51.80 13 GLN B CA 1
ATOM 933 C C . GLN B 2 8 ? 39.301 -65.337 -7.560 1.00 50.38 13 GLN B C 1
ATOM 934 O O . GLN B 2 8 ? 39.329 -64.944 -8.727 1.00 50.97 13 GLN B O 1
ATOM 940 N N . PHE B 2 9 ? 38.920 -64.573 -6.548 1.00 47.85 14 PHE B N 1
ATOM 941 C CA . PHE B 2 9 ? 38.537 -63.188 -6.740 1.00 44.09 14 PHE B CA 1
ATOM 942 C C . PHE B 2 9 ? 39.775 -62.403 -7.149 1.00 43.47 14 PHE B C 1
ATOM 943 O O . PHE B 2 9 ? 39.708 -61.494 -7.965 1.00 43.80 14 PHE B O 1
ATOM 951 N N . GLN B 2 10 ? 40.914 -62.757 -6.576 1.00 44.58 15 GLN B N 1
ATOM 952 C CA . GLN B 2 10 ? 42.143 -62.051 -6.896 1.00 46.52 15 GLN B CA 1
ATOM 953 C C . GLN B 2 10 ? 42.703 -62.457 -8.249 1.00 48.56 15 GLN B C 1
ATOM 954 O O . GLN B 2 10 ? 43.280 -61.634 -8.960 1.00 48.68 15 GLN B O 1
ATOM 960 N N . GLN B 2 11 ? 42.537 -63.728 -8.601 1.00 50.29 16 GLN B N 1
ATOM 961 C CA . GLN B 2 11 ? 43.023 -64.211 -9.880 1.00 52.13 16 GLN B CA 1
ATOM 962 C C . GLN B 2 11 ? 42.188 -63.518 -10.955 1.00 51.81 16 GLN B C 1
ATOM 963 O O . GLN B 2 11 ? 42.695 -63.155 -12.010 1.00 53.63 16 GLN B O 1
ATOM 969 N N . LEU B 2 12 ? 40.913 -63.298 -10.660 1.00 51.04 17 LEU B N 1
ATOM 970 C CA . LEU B 2 12 ? 40.025 -62.645 -11.607 1.00 49.28 17 LEU B CA 1
ATOM 971 C C . LEU B 2 12 ? 40.316 -61.159 -11.753 1.00 49.41 17 LEU B C 1
ATOM 972 O O . LEU B 2 12 ? 39.992 -60.569 -12.784 1.00 49.64 17 LEU B O 1
ATOM 977 N N . GLN B 2 13 ? 40.905 -60.551 -10.721 1.00 48.37 18 GLN B N 1
ATOM 978 C CA . GLN B 2 13 ? 41.266 -59.131 -10.764 1.00 46.88 18 GLN B CA 1
ATOM 979 C C . GLN B 2 13 ? 42.465 -58.951 -11.702 1.00 47.34 18 GLN B C 1
ATOM 980 O O . GLN B 2 13 ? 42.603 -57.926 -12.370 1.00 46.25 18 GLN B O 1
ATOM 986 N N . GLN B 2 14 ? 43.346 -59.943 -11.723 1.00 47.62 19 GLN B N 1
ATOM 987 C CA . GLN B 2 14 ? 44.514 -59.880 -12.574 1.00 51.26 19 GLN B CA 1
ATOM 988 C C . GLN B 2 14 ? 44.096 -60.084 -14.019 1.00 51.80 19 GLN B C 1
ATOM 989 O O . GLN B 2 14 ? 44.635 -59.454 -14.928 1.00 52.14 19 GLN B O 1
ATOM 995 N N . GLN B 2 15 ? 43.128 -60.965 -14.229 1.00 51.83 20 GLN B N 1
ATOM 996 C CA . GLN B 2 15 ? 42.639 -61.207 -15.570 1.00 52.18 20 GLN B CA 1
ATOM 997 C C . GLN B 2 15 ? 42.066 -59.894 -16.093 1.00 50.32 20 GLN B C 1
ATOM 998 O O . GLN B 2 15 ? 42.331 -59.496 -17.231 1.00 50.27 20 GLN B O 1
ATOM 1004 N N . ALA B 2 16 ? 41.294 -59.214 -15.251 1.00 47.54 21 ALA B N 1
ATOM 1005 C CA . ALA B 2 16 ? 40.694 -57.944 -15.635 1.00 45.74 21 ALA B CA 1
ATOM 1006 C C . ALA B 2 16 ? 41.790 -56.970 -16.062 1.00 45.79 21 ALA B C 1
ATOM 1007 O O . ALA B 2 16 ? 41.606 -56.143 -16.964 1.00 43.63 21 ALA B O 1
ATOM 1009 N N . GLN B 2 17 ? 42.931 -57.073 -15.391 1.00 45.13 22 GLN B N 1
ATOM 1010 C CA . GLN B 2 17 ? 44.067 -56.214 -15.680 1.00 45.10 22 GLN B CA 1
ATOM 1011 C C . GLN B 2 17 ? 44.687 -56.626 -17.016 1.00 43.40 22 GLN B C 1
ATOM 1012 O O . GLN B 2 17 ? 45.026 -55.778 -17.840 1.00 41.14 22 GLN B O 1
ATOM 1018 N N . ALA B 2 18 ? 44.822 -57.933 -17.222 1.00 41.67 23 ALA B N 1
ATOM 1019 C CA . ALA B 2 18 ? 45.395 -58.457 -18.456 1.00 42.24 23 ALA B CA 1
ATOM 1020 C C . ALA B 2 18 ? 44.548 -58.006 -19.640 1.00 42.30 23 ALA B C 1
ATOM 1021 O O . ALA B 2 18 ? 45.052 -57.403 -20.589 1.00 43.14 23 ALA B O 1
ATOM 1023 N N . ILE B 2 19 ? 43.257 -58.304 -19.567 1.00 41.40 24 ILE B N 1
ATOM 1024 C CA . ILE B 2 19 ? 42.313 -57.939 -20.609 1.00 40.72 24 ILE B CA 1
ATOM 1025 C C . ILE B 2 19 ? 42.387 -56.449 -20.902 1.00 40.67 24 ILE B C 1
ATOM 1026 O O . ILE B 2 19 ? 42.219 -56.015 -22.049 1.00 38.40 24 ILE B O 1
ATOM 1031 N N . SER B 2 20 ? 42.640 -55.669 -19.860 1.00 40.01 25 SER B N 1
ATOM 1032 C CA . SER B 2 20 ? 42.729 -54.220 -20.002 1.00 41.11 25 SER B CA 1
ATOM 1033 C C . SER B 2 20 ? 43.911 -53.847 -20.879 1.00 41.58 25 SER B C 1
ATOM 1034 O O . SER B 2 20 ? 43.852 -52.877 -21.641 1.00 42.28 25 SER B O 1
ATOM 1037 N N . VAL B 2 21 ? 44.984 -54.622 -20.750 1.00 40.96 26 VAL B N 1
ATOM 1038 C CA . VAL B 2 21 ? 46.192 -54.414 -21.527 1.00 40.73 26 VAL B CA 1
ATOM 1039 C C . VAL B 2 21 ? 45.957 -54.834 -22.989 1.00 40.09 26 VAL B C 1
ATOM 1040 O O . VAL B 2 21 ? 46.382 -54.144 -23.906 1.00 38.97 26 VAL B O 1
ATOM 1044 N N . GLN B 2 22 ? 45.280 -55.957 -23.202 1.00 39.38 27 GLN B N 1
ATOM 1045 C CA . GLN B 2 22 ? 44.997 -56.413 -24.559 1.00 41.19 27 GLN B CA 1
ATOM 1046 C C . GLN B 2 22 ? 44.204 -55.340 -25.283 1.00 40.56 27 GLN B C 1
ATOM 1047 O O . GLN B 2 22 ? 44.433 -55.076 -26.467 1.00 40.91 27 GLN B O 1
ATOM 1053 N N . LYS B 2 23 ? 43.272 -54.727 -24.559 1.00 38.56 28 LYS B N 1
ATOM 1054 C CA . LYS B 2 23 ? 42.430 -53.686 -25.119 1.00 38.92 28 LYS B CA 1
ATOM 1055 C C . LYS B 2 23 ? 43.262 -52.467 -25.536 1.00 39.07 28 LYS B C 1
ATOM 1056 O O . LYS B 2 23 ? 43.063 -51.910 -26.624 1.00 37.57 28 LYS B O 1
ATOM 1062 N N . GLN B 2 24 ? 44.205 -52.057 -24.691 1.00 37.83 29 GLN B N 1
ATOM 1063 C CA . GLN B 2 24 ? 45.038 -50.915 -25.045 1.00 37.27 29 GLN B CA 1
ATOM 1064 C C . GLN B 2 24 ? 45.884 -51.242 -26.288 1.00 34.58 29 GLN B C 1
ATOM 1065 O O . GLN B 2 24 ? 46.107 -50.382 -27.134 1.00 31.81 29 GLN B O 1
ATOM 1071 N N . THR B 2 25 ? 46.345 -52.488 -26.385 1.00 32.97 30 THR B N 1
ATOM 1072 C CA . THR B 2 25 ? 47.157 -52.927 -27.508 1.00 32.47 30 THR B CA 1
ATOM 1073 C C . THR B 2 25 ? 46.361 -52.933 -28.805 1.00 31.87 30 THR B C 1
ATOM 1074 O O . THR B 2 25 ? 46.819 -52.428 -29.820 1.00 33.81 30 THR B O 1
ATOM 1078 N N . VAL B 2 26 ? 45.173 -53.517 -28.775 1.00 29.26 31 VAL B N 1
ATOM 1079 C CA . VAL B 2 26 ? 44.336 -53.555 -29.958 1.00 28.14 31 VAL B CA 1
ATOM 1080 C C . VAL B 2 26 ? 43.978 -52.138 -30.422 1.00 28.16 31 VAL B C 1
ATOM 1081 O O . VAL B 2 26 ? 43.931 -51.873 -31.608 1.00 27.70 31 VAL B O 1
ATOM 1085 N N . GLU B 2 27 ? 43.730 -51.231 -29.486 1.00 29.53 32 GLU B N 1
ATOM 1086 C CA . GLU B 2 27 ? 43.391 -49.865 -29.840 1.00 31.99 32 GLU B CA 1
ATOM 1087 C C . GLU B 2 27 ? 44.529 -49.195 -30.571 1.00 33.14 32 GLU B C 1
ATOM 1088 O O . GLU B 2 27 ? 44.297 -48.410 -31.497 1.00 31.75 32 GLU B O 1
ATOM 1102 N N . GLN B 2 29 ? 46.850 -50.717 -32.435 1.00 24.92 34 GLN B N 1
ATOM 1103 C CA . GLN B 2 29 ? 46.957 -51.297 -33.761 1.00 25.83 34 GLN B CA 1
ATOM 1104 C C . GLN B 2 29 ? 45.859 -50.740 -34.663 1.00 25.23 34 GLN B C 1
ATOM 1105 O O . GLN B 2 29 ? 46.038 -50.635 -35.871 1.00 25.24 34 GLN B O 1
ATOM 1111 N N . ILE B 2 30 ? 44.728 -50.379 -34.070 1.00 22.95 35 ILE B N 1
ATOM 1112 C CA . ILE B 2 30 ? 43.627 -49.810 -34.835 1.00 22.21 35 ILE B CA 1
ATOM 1113 C C . ILE B 2 30 ? 44.017 -48.397 -35.298 1.00 23.82 35 ILE B C 1
ATOM 1114 O O . ILE B 2 30 ? 43.809 -48.029 -36.459 1.00 19.10 35 ILE B O 1
ATOM 1119 N N . ASN B 2 31 ? 44.584 -47.608 -34.387 1.00 24.23 36 ASN B N 1
ATOM 1120 C CA . ASN B 2 31 ? 45.006 -46.244 -34.738 1.00 26.76 36 ASN B CA 1
ATOM 1121 C C . ASN B 2 31 ? 46.042 -46.247 -35.877 1.00 25.86 36 ASN B C 1
ATOM 1122 O O . ASN B 2 31 ? 45.961 -45.452 -36.822 1.00 24.59 36 ASN B O 1
ATOM 1127 N N . GLU B 2 32 ? 46.995 -47.162 -35.774 1.00 23.23 37 GLU B N 1
ATOM 1128 C CA . GLU B 2 32 ? 48.045 -47.292 -36.761 1.00 26.25 37 GLU B CA 1
ATOM 1129 C C . GLU B 2 32 ? 47.520 -47.745 -38.124 1.00 24.26 37 GLU B C 1
ATOM 1130 O O . GLU B 2 32 ? 47.959 -47.261 -39.148 1.00 23.74 37 GLU B O 1
ATOM 1136 N N . THR B 2 33 ? 46.581 -48.674 -38.131 1.00 23.10 38 THR B N 1
ATOM 1137 C CA . THR B 2 33 ? 45.999 -49.133 -39.378 1.00 23.69 38 THR B CA 1
ATOM 1138 C C . THR B 2 33 ? 45.196 -47.980 -40.009 1.00 21.88 38 THR B C 1
ATOM 1139 O O . THR B 2 33 ? 45.267 -47.745 -41.215 1.00 21.01 38 THR B O 1
ATOM 1143 N N . GLN B 2 34 ? 44.449 -47.262 -39.181 1.00 20.48 39 GLN B N 1
ATOM 1144 C CA . GLN B 2 34 ? 43.646 -46.136 -39.658 1.00 23.70 39 GLN B CA 1
ATOM 1145 C C . GLN B 2 34 ? 44.528 -45.047 -40.272 1.00 23.28 39 GLN B C 1
ATOM 1146 O O . GLN B 2 34 ? 44.208 -44.481 -41.314 1.00 21.87 39 GLN B O 1
ATOM 1152 N N . LYS B 2 35 ? 45.641 -44.766 -39.610 1.00 24.02 40 LYS B N 1
ATOM 1153 C CA . LYS B 2 35 ? 46.567 -43.748 -40.067 1.00 24.61 40 LYS B CA 1
ATOM 1154 C C . LYS B 2 35 ? 47.100 -44.152 -41.435 1.00 24.82 40 LYS B C 1
ATOM 1155 O O . LYS B 2 35 ? 47.162 -43.334 -42.329 1.00 22.66 40 LYS B O 1
ATOM 1161 N N . ALA B 2 36 ? 47.473 -45.421 -41.600 1.00 24.08 41 ALA B N 1
ATOM 1162 C CA . ALA B 2 36 ? 47.971 -45.883 -42.892 1.00 23.10 41 ALA B CA 1
ATOM 1163 C C . ALA B 2 36 ? 46.878 -45.825 -43.984 1.00 21.00 41 ALA B C 1
ATOM 1164 O O . ALA B 2 36 ? 47.148 -45.425 -45.101 1.00 21.80 41 ALA B O 1
ATOM 1166 N N . LEU B 2 37 ? 45.650 -46.207 -43.658 1.00 20.66 42 LEU B N 1
ATOM 1167 C CA . LEU B 2 37 ? 44.560 -46.170 -44.638 1.00 18.91 42 LEU B CA 1
ATOM 1168 C C . LEU B 2 37 ? 44.254 -44.735 -45.061 1.00 20.71 42 LEU B C 1
ATOM 1169 O O . LEU B 2 37 ? 43.899 -44.495 -46.200 1.00 19.97 42 LEU B O 1
ATOM 1174 N N . GLU B 2 38 ? 44.383 -43.793 -44.131 1.00 22.01 43 GLU B N 1
ATOM 1175 C CA . GLU B 2 38 ? 44.157 -42.375 -44.428 1.00 24.96 43 GLU B CA 1
ATOM 1176 C C . GLU B 2 38 ? 45.218 -41.909 -45.447 1.00 23.76 43 GLU B C 1
ATOM 1177 O O . GLU B 2 38 ? 44.890 -41.242 -46.435 1.00 22.79 43 GLU B O 1
ATOM 1183 N N . GLU B 2 39 ? 46.480 -42.279 -45.221 1.00 20.15 44 GLU B N 1
ATOM 1184 C CA . GLU B 2 39 ? 47.550 -41.895 -46.146 1.00 20.74 44 GLU B CA 1
ATOM 1185 C C . GLU B 2 39 ? 47.287 -42.464 -47.537 1.00 19.75 44 GLU B C 1
ATOM 1186 O O . GLU B 2 39 ? 47.386 -41.757 -48.529 1.00 20.25 44 GLU B O 1
ATOM 1192 N N . LEU B 2 40 ? 46.945 -43.746 -47.596 1.00 18.44 45 LEU B N 1
ATOM 1193 C CA . LEU B 2 40 ? 46.666 -44.403 -48.860 1.00 22.10 45 LEU B CA 1
ATOM 1194 C C . LEU B 2 40 ? 45.517 -43.763 -49.652 1.00 24.51 45 LEU B C 1
ATOM 1195 O O . LEU B 2 40 ? 45.578 -43.703 -50.890 1.00 22.49 45 LEU B O 1
ATOM 1200 N N . SER B 2 41 ? 44.482 -43.279 -48.958 1.00 22.50 46 SER B N 1
ATOM 1201 C CA . SER B 2 41 ? 43.350 -42.678 -49.669 1.00 26.39 46 SER B CA 1
ATOM 1202 C C . SER B 2 41 ? 43.647 -41.284 -50.227 1.00 25.61 46 SER B C 1
ATOM 1203 O O . SER B 2 41 ? 42.995 -40.850 -51.164 1.00 28.02 46 SER B O 1
ATOM 1206 N N . ARG B 2 42 ? 44.625 -40.592 -49.652 1.00 25.61 47 ARG B N 1
ATOM 1207 C CA . ARG B 2 42 ? 45.007 -39.266 -50.117 1.00 26.96 47 ARG B CA 1
ATOM 1208 C C . ARG B 2 42 ? 45.971 -39.363 -51.300 1.00 27.90 47 ARG B C 1
ATOM 1209 O O . ARG B 2 42 ? 46.139 -38.410 -52.050 1.00 29.68 47 ARG B O 1
ATOM 1217 N N . ALA B 2 43 ? 46.595 -40.521 -51.470 1.00 27.30 48 ALA B N 1
ATOM 1218 C CA . ALA B 2 43 ? 47.532 -40.715 -52.560 1.00 26.46 48 ALA B CA 1
ATOM 1219 C C . ALA B 2 43 ? 46.687 -40.972 -53.799 1.00 26.21 48 ALA B C 1
ATOM 1220 O O . ALA B 2 43 ? 45.540 -41.396 -53.683 1.00 26.06 48 ALA B O 1
ATOM 1222 N N . ALA B 2 44 ? 47.248 -40.718 -54.977 1.00 23.54 49 ALA B N 1
ATOM 1223 C CA . ALA B 2 44 ? 46.497 -40.926 -56.202 1.00 25.07 49 ALA B CA 1
ATOM 1224 C C . ALA B 2 44 ? 46.269 -42.409 -56.461 1.00 27.67 49 ALA B C 1
ATOM 1225 O O . ALA B 2 44 ? 46.965 -43.281 -55.911 1.00 26.60 49 ALA B O 1
ATOM 1227 N N . ASP B 2 45 ? 45.282 -42.693 -57.299 1.00 30.09 50 ASP B N 1
ATOM 1228 C CA . ASP B 2 45 ? 44.952 -44.067 -57.614 1.00 33.96 50 ASP B CA 1
ATOM 1229 C C . ASP B 2 45 ? 46.107 -44.836 -58.245 1.00 33.86 50 ASP B C 1
ATOM 1230 O O . ASP B 2 45 ? 46.133 -46.058 -58.187 1.00 33.91 50 ASP B O 1
ATOM 1235 N N . ASP B 2 46 ? 47.066 -44.142 -58.842 1.00 33.14 51 ASP B N 1
ATOM 1236 C CA . ASP B 2 46 ? 48.178 -44.868 -59.438 1.00 33.33 51 ASP B CA 1
ATOM 1237 C C . ASP B 2 46 ? 49.493 -44.692 -58.670 1.00 31.13 51 ASP B C 1
ATOM 1238 O O . ASP B 2 46 ? 50.577 -44.956 -59.181 1.00 29.39 51 ASP B O 1
ATOM 1243 N N . ALA B 2 47 ? 49.379 -44.269 -57.419 1.00 29.95 52 ALA B N 1
ATOM 1244 C CA . ALA B 2 47 ? 50.551 -44.082 -56.572 1.00 27.68 52 ALA B CA 1
ATOM 1245 C C . ALA B 2 47 ? 51.257 -45.428 -56.413 1.00 25.49 52 ALA B C 1
ATOM 1246 O O . ALA B 2 47 ? 50.614 -46.474 -56.417 1.00 24.04 52 ALA B O 1
ATOM 1248 N N . GLU B 2 48 ? 52.577 -45.413 -56.303 1.00 24.41 53 GLU B N 1
ATOM 1249 C CA . GLU B 2 48 ? 53.291 -46.664 -56.112 1.00 24.11 53 GLU B CA 1
ATOM 1250 C C . GLU B 2 48 ? 53.394 -46.886 -54.614 1.00 22.27 53 GLU B C 1
ATOM 1251 O O . GLU B 2 48 ? 53.899 -46.042 -53.886 1.00 19.02 53 GLU B O 1
ATOM 1257 N N . VAL B 2 49 ? 52.854 -48.010 -54.154 1.00 23.09 54 VAL B N 1
ATOM 1258 C CA . VAL B 2 49 ? 52.855 -48.326 -52.736 1.00 21.54 54 VAL B CA 1
ATOM 1259 C C . VAL B 2 49 ? 53.594 -49.627 -52.478 1.00 21.47 54 VAL B C 1
ATOM 1260 O O . VAL B 2 49 ? 53.681 -50.496 -53.340 1.00 21.80 54 VAL B O 1
ATOM 1264 N N . TYR B 2 50 ? 54.119 -49.755 -51.270 1.00 21.63 55 TYR B N 1
ATOM 1265 C CA . TYR B 2 50 ? 54.918 -50.912 -50.912 1.00 21.24 55 TYR B CA 1
ATOM 1266 C C . TYR B 2 50 ? 54.517 -51.511 -49.591 1.00 20.04 55 TYR B C 1
ATOM 1267 O O . TYR B 2 50 ? 53.969 -50.840 -48.730 1.00 17.12 55 TYR B O 1
ATOM 1276 N N . LYS B 2 51 ? 54.837 -52.785 -49.424 1.00 21.22 56 LYS B N 1
ATOM 1277 C CA . LYS B 2 51 ? 54.528 -53.479 -48.182 1.00 22.42 56 LYS B CA 1
ATOM 1278 C C . LYS B 2 51 ? 55.824 -54.056 -47.631 1.00 22.63 56 LYS B C 1
ATOM 1279 O O . LYS B 2 51 ? 56.596 -54.669 -48.373 1.00 25.19 56 LYS B O 1
ATOM 1285 N N . SER B 2 52 ? 56.092 -53.849 -46.347 1.00 23.60 57 SER B N 1
ATOM 1286 C CA . SER B 2 52 ? 57.292 -54.432 -45.783 1.00 28.56 57 SER B CA 1
ATOM 1287 C C . SER B 2 52 ? 56.895 -55.714 -45.053 1.00 30.88 57 SER B C 1
ATOM 1288 O O . SER B 2 52 ? 55.881 -55.761 -44.352 1.00 31.96 57 SER B O 1
ATOM 1291 N N . SER B 2 53 ? 57.662 -56.775 -45.265 1.00 32.65 58 SER B N 1
ATOM 1292 C CA . SER B 2 53 ? 57.398 -58.030 -44.572 1.00 34.87 58 SER B CA 1
ATOM 1293 C C . SER B 2 53 ? 58.727 -58.569 -44.116 1.00 36.29 58 SER B C 1
ATOM 1294 O O . SER B 2 53 ? 59.437 -59.229 -44.869 1.00 36.95 58 SER B O 1
ATOM 1297 N N . GLY B 2 54 ? 59.068 -58.270 -42.876 1.00 37.82 59 GLY B N 1
ATOM 1298 C CA . GLY B 2 54 ? 60.338 -58.719 -42.369 1.00 38.26 59 GLY B CA 1
ATOM 1299 C C . GLY B 2 54 ? 61.434 -57.869 -42.979 1.00 37.18 59 GLY B C 1
ATOM 1300 O O . GLY B 2 54 ? 61.399 -56.643 -42.910 1.00 35.96 59 GLY B O 1
ATOM 1301 N N . ASN B 2 55 ? 62.393 -58.534 -43.602 1.00 36.55 60 ASN B N 1
ATOM 1302 C CA . ASN B 2 55 ? 63.525 -57.855 -44.210 1.00 35.23 60 ASN B CA 1
ATOM 1303 C C . ASN B 2 55 ? 63.314 -57.488 -45.661 1.00 30.59 60 ASN B C 1
ATOM 1304 O O . ASN B 2 55 ? 64.243 -57.015 -46.306 1.00 27.26 60 ASN B O 1
ATOM 1309 N N . ILE B 2 56 ? 62.121 -57.729 -46.192 1.00 26.48 61 ILE B N 1
ATOM 1310 C CA . ILE B 2 56 ? 61.895 -57.375 -47.575 1.00 23.73 61 ILE B CA 1
ATOM 1311 C C . ILE B 2 56 ? 60.831 -56.301 -47.728 1.00 22.89 61 ILE B C 1
ATOM 1312 O O . ILE B 2 56 ? 59.980 -56.100 -46.848 1.00 19.90 61 ILE B O 1
ATOM 1317 N N . LEU B 2 57 ? 60.902 -55.614 -48.857 1.00 20.21 62 LEU B N 1
ATOM 1318 C CA . LEU B 2 57 ? 59.972 -54.552 -49.195 1.00 22.14 62 LEU B CA 1
ATOM 1319 C C . LEU B 2 57 ? 59.475 -54.905 -50.586 1.00 23.03 62 LEU B C 1
ATOM 1320 O O . LEU B 2 57 ? 60.279 -55.110 -51.490 1.00 23.04 62 LEU B O 1
ATOM 1325 N N . ILE B 2 58 ? 58.164 -54.981 -50.777 1.00 23.52 63 ILE B N 1
ATOM 1326 C CA . ILE B 2 58 ? 57.680 -55.338 -52.106 1.00 24.87 63 ILE B CA 1
ATOM 1327 C C . ILE B 2 58 ? 56.594 -54.412 -52.623 1.00 23.03 63 ILE B C 1
ATOM 1328 O O . ILE B 2 58 ? 55.737 -53.982 -51.874 1.00 19.78 63 ILE B O 1
ATOM 1333 N N . ARG B 2 59 ? 56.657 -54.081 -53.905 1.00 24.07 64 ARG B N 1
ATOM 1334 C CA . ARG B 2 59 ? 55.657 -53.200 -54.468 1.00 24.59 64 ARG B CA 1
ATOM 1335 C C . ARG B 2 59 ? 54.374 -53.998 -54.657 1.00 23.72 64 ARG B C 1
ATOM 1336 O O . ARG B 2 59 ? 54.413 -55.100 -55.213 1.00 20.89 64 ARG B O 1
ATOM 1344 N N . VAL B 2 60 ? 53.244 -53.434 -54.229 1.00 21.83 65 VAL B N 1
ATOM 1345 C CA . VAL B 2 60 ? 51.955 -54.118 -54.360 1.00 21.44 65 VAL B CA 1
ATOM 1346 C C . VAL B 2 60 ? 50.873 -53.182 -54.917 1.00 21.53 65 VAL B C 1
ATOM 1347 O O . VAL B 2 60 ? 50.916 -51.978 -54.678 1.00 21.34 65 VAL B O 1
ATOM 1351 N N . ALA B 2 61 ? 49.911 -53.727 -55.658 1.00 20.71 66 ALA B N 1
ATOM 1352 C CA . ALA B 2 61 ? 48.839 -52.896 -56.221 1.00 22.77 66 ALA B CA 1
ATOM 1353 C C . ALA B 2 61 ? 48.157 -52.170 -55.066 1.00 22.21 66 ALA B C 1
ATOM 1354 O O . ALA B 2 61 ? 47.862 -52.763 -54.038 1.00 21.40 66 ALA B O 1
ATOM 1356 N N . LYS B 2 62 ? 47.907 -50.883 -55.242 1.00 21.35 67 LYS B N 1
ATOM 1357 C CA . LYS B 2 62 ? 47.300 -50.105 -54.190 1.00 22.94 67 LYS B CA 1
ATOM 1358 C C . LYS B 2 62 ? 45.899 -50.559 -53.792 1.00 24.52 67 LYS B C 1
ATOM 1359 O O . LYS B 2 62 ? 45.526 -50.462 -52.613 1.00 25.54 67 LYS B O 1
ATOM 1365 N N . ASP B 2 63 ? 45.123 -51.055 -54.748 1.00 23.93 68 ASP B N 1
ATOM 1366 C CA . ASP B 2 63 ? 43.782 -51.482 -54.414 1.00 26.22 68 ASP B CA 1
ATOM 1367 C C . ASP B 2 63 ? 43.817 -52.769 -53.593 1.00 25.48 68 ASP B C 1
ATOM 1368 O O . ASP B 2 63 ? 43.004 -52.922 -52.689 1.00 24.30 68 ASP B O 1
ATOM 1373 N N . GLU B 2 64 ? 44.757 -53.678 -53.867 1.00 24.84 69 GLU B N 1
ATOM 1374 C CA . GLU B 2 64 ? 44.851 -54.895 -53.054 1.00 24.96 69 GLU B CA 1
ATOM 1375 C C . GLU B 2 64 ? 45.351 -54.546 -51.647 1.00 24.41 69 GLU B C 1
ATOM 1376 O O . GLU B 2 64 ? 44.875 -55.098 -50.648 1.00 22.95 69 GLU B O 1
ATOM 1382 N N . LEU B 2 65 ? 46.302 -53.619 -51.575 1.00 22.71 70 LEU B N 1
ATOM 1383 C CA . LEU B 2 65 ? 46.882 -53.217 -50.303 1.00 22.73 70 LEU B CA 1
ATOM 1384 C C . LEU B 2 65 ? 45.822 -52.561 -49.412 1.00 22.27 70 LEU B C 1
ATOM 1385 O O . LEU B 2 65 ? 45.748 -52.842 -48.211 1.00 22.38 70 LEU B O 1
ATOM 1390 N N . THR B 2 66 ? 44.994 -51.714 -50.016 1.00 20.42 71 THR B N 1
ATOM 1391 C CA . THR B 2 66 ? 43.932 -51.019 -49.293 1.00 17.17 71 THR B CA 1
ATOM 1392 C C . THR B 2 66 ? 42.963 -52.056 -48.719 1.00 18.49 71 THR B C 1
ATOM 1393 O O . THR B 2 66 ? 42.617 -52.000 -47.538 1.00 16.41 71 THR B O 1
ATOM 1397 N N . GLU B 2 67 ? 42.523 -52.994 -49.557 1.00 16.30 72 GLU B N 1
ATOM 1398 C CA . GLU B 2 67 ? 41.595 -54.039 -49.101 1.00 20.84 72 GLU B CA 1
ATOM 1399 C C . GLU B 2 67 ? 42.172 -54.866 -47.933 1.00 21.96 72 GLU B C 1
ATOM 1400 O O . GLU B 2 67 ? 41.468 -55.218 -46.991 1.00 22.21 72 GLU B O 1
ATOM 1406 N N . GLU B 2 68 ? 43.467 -55.145 -48.010 1.00 22.02 73 GLU B N 1
ATOM 1407 C CA . GLU B 2 68 ? 44.164 -55.910 -46.996 1.00 23.65 73 GLU B CA 1
ATOM 1408 C C . GLU B 2 68 ? 44.133 -55.149 -45.656 1.00 21.21 73 GLU B C 1
ATOM 1409 O O . GLU B 2 68 ? 43.825 -55.721 -44.619 1.00 17.48 73 GLU B O 1
ATOM 1415 N N . LEU B 2 69 ? 44.428 -53.857 -45.680 1.00 18.91 74 LEU B N 1
ATOM 1416 C CA . LEU B 2 69 ? 44.388 -53.087 -44.447 1.00 18.98 74 LEU B CA 1
ATOM 1417 C C . LEU B 2 69 ? 42.940 -52.951 -43.951 1.00 18.26 74 LEU B C 1
ATOM 1418 O O . LEU B 2 69 ? 42.695 -52.980 -42.742 1.00 17.88 74 LEU B O 1
ATOM 1423 N N . GLN B 2 70 ? 41.989 -52.794 -44.871 1.00 15.02 75 GLN B N 1
ATOM 1424 C CA . GLN B 2 70 ? 40.582 -52.659 -44.458 1.00 20.99 75 GLN B CA 1
ATOM 1425 C C . GLN B 2 70 ? 40.147 -53.891 -43.647 1.00 20.37 75 GLN B C 1
ATOM 1426 O O . GLN B 2 70 ? 39.536 -53.754 -42.598 1.00 22.54 75 GLN B O 1
ATOM 1432 N N . GLU B 2 71 ? 40.513 -55.080 -44.125 1.00 21.17 76 GLU B N 1
ATOM 1433 C CA . GLU B 2 71 ? 40.165 -56.337 -43.472 1.00 20.74 76 GLU B CA 1
ATOM 1434 C C . GLU B 2 71 ? 40.820 -56.408 -42.096 1.00 21.68 76 GLU B C 1
ATOM 1435 O O . GLU B 2 71 ? 40.187 -56.790 -41.122 1.00 18.40 76 GLU B O 1
ATOM 1441 N N . LYS B 2 72 ? 42.087 -56.028 -42.020 1.00 21.32 77 LYS B N 1
ATOM 1442 C CA . LYS B 2 72 ? 42.774 -56.025 -40.736 1.00 21.81 77 LYS B CA 1
ATOM 1443 C C . LYS B 2 72 ? 42.088 -55.014 -39.811 1.00 20.70 77 LYS B C 1
ATOM 1444 O O . LYS B 2 72 ? 41.848 -55.303 -38.635 1.00 21.52 77 LYS B O 1
ATOM 1450 N N . LEU B 2 73 ? 41.768 -53.832 -40.331 1.00 19.45 78 LEU B N 1
ATOM 1451 C CA . LEU B 2 73 ? 41.098 -52.829 -39.509 1.00 19.09 78 LEU B CA 1
ATOM 1452 C C . LEU B 2 73 ? 39.787 -53.405 -38.960 1.00 20.23 78 LEU B C 1
ATOM 1453 O O . LEU B 2 73 ? 39.561 -53.381 -37.751 1.00 21.34 78 LEU B O 1
ATOM 1458 N N . GLU B 2 74 ? 38.941 -53.930 -39.844 1.00 19.05 79 GLU B N 1
ATOM 1459 C CA . GLU B 2 74 ? 37.650 -54.481 -39.422 1.00 21.24 79 GLU B CA 1
ATOM 1460 C C . GLU B 2 74 ? 37.732 -55.671 -38.447 1.00 19.95 79 GLU B C 1
ATOM 1461 O O . GLU B 2 74 ? 36.912 -55.799 -37.549 1.00 20.26 79 GLU B O 1
ATOM 1467 N N . THR B 2 75 ? 38.731 -56.525 -38.614 1.00 19.90 80 THR B N 1
ATOM 1468 C CA . THR B 2 75 ? 38.903 -57.652 -37.723 1.00 20.24 80 THR B CA 1
ATOM 1469 C C . THR B 2 75 ? 39.346 -57.143 -36.325 1.00 22.17 80 THR B C 1
ATOM 1470 O O . THR B 2 75 ? 38.934 -57.672 -35.300 1.00 20.59 80 THR B O 1
ATOM 1474 N N . LEU B 2 76 ? 40.184 -56.110 -36.301 1.00 22.10 81 LEU B N 1
ATOM 1475 C CA . LEU B 2 76 ? 40.657 -55.549 -35.040 1.00 21.76 81 LEU B CA 1
ATOM 1476 C C . LEU B 2 76 ? 39.506 -54.854 -34.294 1.00 21.48 81 LEU B C 1
ATOM 1477 O O . LEU B 2 76 ? 39.429 -54.921 -33.079 1.00 21.06 81 LEU B O 1
ATOM 1482 N N . GLN B 2 77 ? 38.629 -54.176 -35.022 1.00 19.93 82 GLN B N 1
ATOM 1483 C CA . GLN B 2 77 ? 37.509 -53.503 -34.382 1.00 22.20 82 GLN B CA 1
ATOM 1484 C C . GLN B 2 77 ? 36.551 -54.519 -33.764 1.00 22.67 82 GLN B C 1
ATOM 1485 O O . GLN B 2 77 ? 36.053 -54.312 -32.653 1.00 21.84 82 GLN B O 1
ATOM 1491 N N . LEU B 2 78 ? 36.299 -55.609 -34.483 1.00 21.81 83 LEU B N 1
ATOM 1492 C CA . LEU B 2 78 ? 35.445 -56.653 -33.958 1.00 23.07 83 LEU B CA 1
ATOM 1493 C C . LEU B 2 78 ? 36.137 -57.205 -32.692 1.00 26.14 83 LEU B C 1
ATOM 1494 O O . LEU B 2 78 ? 35.493 -57.455 -31.686 1.00 26.31 83 LEU B O 1
ATOM 1499 N N . ARG B 2 79 ? 37.456 -57.377 -32.748 1.00 25.96 84 ARG B N 1
ATOM 1500 C CA . ARG B 2 79 ? 38.187 -57.893 -31.604 1.00 28.19 84 ARG B CA 1
ATOM 1501 C C . ARG B 2 79 ? 38.027 -56.959 -30.401 1.00 29.25 84 ARG B C 1
ATOM 1502 O O . ARG B 2 79 ? 37.815 -57.412 -29.274 1.00 27.10 84 ARG B O 1
ATOM 1510 N N . GLU B 2 80 ? 38.138 -55.657 -30.642 1.00 28.71 85 GLU B N 1
ATOM 1511 C CA . GLU B 2 80 ? 38.001 -54.685 -29.572 1.00 30.54 85 GLU B CA 1
ATOM 1512 C C . GLU B 2 80 ? 36.621 -54.820 -28.891 1.00 30.78 85 GLU B C 1
ATOM 1513 O O . GLU B 2 80 ? 36.524 -54.770 -27.670 1.00 29.97 85 GLU B O 1
ATOM 1519 N N . LYS B 2 81 ? 35.569 -54.996 -29.687 1.00 29.39 86 LYS B N 1
ATOM 1520 C CA . LYS B 2 81 ? 34.211 -55.139 -29.164 1.00 31.21 86 LYS B CA 1
ATOM 1521 C C . LYS B 2 81 ? 34.054 -56.426 -28.380 1.00 30.33 86 LYS B C 1
ATOM 1522 O O . LYS B 2 81 ? 33.341 -56.469 -27.390 1.00 28.19 86 LYS B O 1
ATOM 1528 N N . THR B 2 82 ? 34.708 -57.482 -28.839 1.00 30.47 87 THR B N 1
ATOM 1529 C CA . THR B 2 82 ? 34.645 -58.758 -28.140 1.00 31.76 87 THR B CA 1
ATOM 1530 C C . THR B 2 82 ? 35.339 -58.628 -26.780 1.00 32.96 87 THR B C 1
ATOM 1531 O O . THR B 2 82 ? 34.884 -59.179 -25.784 1.00 34.60 87 THR B O 1
ATOM 1535 N N . ILE B 2 83 ? 36.431 -57.872 -26.753 1.00 33.46 88 ILE B N 1
ATOM 1536 C CA . ILE B 2 83 ? 37.190 -57.648 -25.540 1.00 35.56 88 ILE B CA 1
ATOM 1537 C C . ILE B 2 83 ? 36.379 -56.874 -24.503 1.00 36.84 88 ILE B C 1
ATOM 1538 O O . ILE B 2 83 ? 36.364 -57.231 -23.331 1.00 36.55 88 ILE B O 1
ATOM 1543 N N . GLU B 2 84 ? 35.713 -55.815 -24.940 1.00 37.72 89 GLU B N 1
ATOM 1544 C CA . GLU B 2 84 ? 34.922 -55.010 -24.034 1.00 40.33 89 GLU B CA 1
ATOM 1545 C C . GLU B 2 84 ? 33.780 -55.834 -23.454 1.00 40.80 89 GLU B C 1
ATOM 1546 O O . GLU B 2 84 ? 33.422 -55.671 -22.289 1.00 40.65 89 GLU B O 1
ATOM 1552 N N . ARG B 2 85 ? 33.223 -56.727 -24.265 1.00 39.76 90 ARG B N 1
ATOM 1553 C CA . ARG B 2 85 ? 32.140 -57.586 -23.810 1.00 41.47 90 ARG B CA 1
ATOM 1554 C C . ARG B 2 85 ? 32.668 -58.567 -22.745 1.00 41.98 90 ARG B C 1
ATOM 1555 O O . ARG B 2 85 ? 31.987 -58.857 -21.768 1.00 41.64 90 ARG B O 1
ATOM 1563 N N . GLN B 2 86 ? 33.886 -59.066 -22.933 1.00 42.73 91 GLN B N 1
ATOM 1564 C CA . GLN B 2 86 ? 34.486 -59.978 -21.970 1.00 44.28 91 GLN B CA 1
ATOM 1565 C C . GLN B 2 86 ? 34.799 -59.189 -20.695 1.00 45.99 91 GLN B C 1
ATOM 1566 O O . GLN B 2 86 ? 34.723 -59.704 -19.578 1.00 45.77 91 GLN B O 1
ATOM 1572 N N . GLU B 2 87 ? 35.146 -57.926 -20.888 1.00 46.49 92 GLU B N 1
ATOM 1573 C CA . GLU B 2 87 ? 35.490 -57.028 -19.802 1.00 47.99 92 GLU B CA 1
ATOM 1574 C C . GLU B 2 87 ? 34.304 -56.853 -18.850 1.00 49.05 92 GLU B C 1
ATOM 1575 O O . GLU B 2 87 ? 34.449 -56.980 -17.634 1.00 47.31 92 GLU B O 1
ATOM 1581 N N . GLU B 2 88 ? 33.134 -56.567 -19.414 1.00 49.47 93 GLU B N 1
ATOM 1582 C CA . GLU B 2 88 ? 31.926 -56.374 -18.620 1.00 51.52 93 GLU B CA 1
ATOM 1583 C C . GLU B 2 88 ? 31.546 -57.634 -17.857 1.00 51.42 93 GLU B C 1
ATOM 1584 O O . GLU B 2 88 ? 31.170 -57.559 -16.691 1.00 51.34 93 GLU B O 1
ATOM 1590 N N . ARG B 2 89 ? 31.638 -58.790 -18.509 1.00 51.05 94 ARG B N 1
ATOM 1591 C CA . ARG B 2 89 ? 31.303 -60.038 -17.840 1.00 51.68 94 ARG B CA 1
ATOM 1592 C C . ARG B 2 89 ? 32.198 -60.231 -16.623 1.00 52.20 94 ARG B C 1
ATOM 1593 O O . ARG B 2 89 ? 31.730 -60.597 -15.546 1.00 51.55 94 ARG B O 1
ATOM 1601 N N . VAL B 2 90 ? 33.491 -59.987 -16.811 1.00 52.04 95 VAL B N 1
ATOM 1602 C CA . VAL B 2 90 ? 34.467 -60.150 -15.746 1.00 52.18 95 VAL B CA 1
ATOM 1603 C C . VAL B 2 90 ? 34.164 -59.192 -14.596 1.00 54.83 95 VAL B C 1
ATOM 1604 O O . VAL B 2 90 ? 34.189 -59.579 -13.435 1.00 53.81 95 VAL B O 1
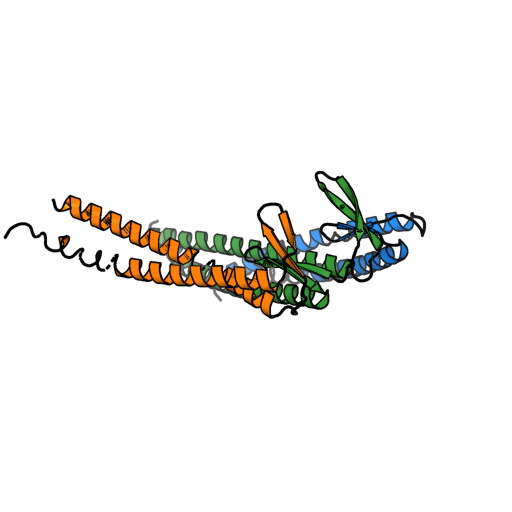ATOM 1616 N N . LYS B 2 92 ? 31.294 -57.916 -13.783 1.00 61.28 97 LYS B N 1
ATOM 1617 C CA . LYS B 2 92 ? 30.083 -58.385 -13.126 1.00 61.20 97 LYS B CA 1
ATOM 1618 C C . LYS B 2 92 ? 30.402 -59.605 -12.278 1.00 61.23 97 LYS B C 1
ATOM 1619 O O . LYS B 2 92 ? 29.983 -59.700 -11.127 1.00 61.12 97 LYS B O 1
ATOM 1625 N N . LYS B 2 93 ? 31.143 -60.545 -12.842 1.00 61.16 98 LYS B N 1
ATOM 1626 C CA . LYS B 2 93 ? 31.490 -61.737 -12.091 1.00 62.47 98 LYS B CA 1
ATOM 1627 C C . LYS B 2 93 ? 32.323 -61.329 -10.885 1.00 63.85 98 LYS B C 1
ATOM 1628 O O . LYS B 2 93 ? 32.330 -62.009 -9.854 1.00 64.37 98 LYS B O 1
ATOM 1634 N N . LEU B 2 94 ? 33.016 -60.205 -11.018 1.00 63.91 99 LEU B N 1
ATOM 1635 C CA . LEU B 2 94 ? 33.850 -59.701 -9.946 1.00 64.71 99 LEU B CA 1
ATOM 1636 C C . LEU B 2 94 ? 32.979 -59.097 -8.840 1.00 66.12 99 LEU B C 1
ATOM 1637 O O . LEU B 2 94 ? 33.007 -59.566 -7.707 1.00 65.35 99 LEU B O 1
ATOM 1642 N N . GLN B 2 95 ? 32.203 -58.067 -9.170 1.00 68.00 100 GLN B N 1
ATOM 1643 C CA . GLN B 2 95 ? 31.332 -57.433 -8.188 1.00 70.78 100 GLN B CA 1
ATOM 1644 C C . GLN B 2 95 ? 30.492 -58.499 -7.515 1.00 72.57 100 GLN B C 1
ATOM 1645 O O . GLN B 2 95 ? 30.080 -58.359 -6.364 1.00 72.95 100 GLN B O 1
ATOM 1651 N N . GLU B 2 96 ? 30.244 -59.571 -8.250 1.00 73.95 101 GLU B N 1
ATOM 1652 C CA . GLU B 2 96 ? 29.462 -60.676 -7.742 1.00 74.96 101 GLU B CA 1
ATOM 1653 C C . GLU B 2 96 ? 30.265 -61.400 -6.666 1.00 76.93 101 GLU B C 1
ATOM 1654 O O . GLU B 2 96 ? 29.971 -61.266 -5.482 1.00 77.00 101 GLU B O 1
ATOM 1668 N N . GLN B 2 98 ? 32.542 -60.795 -5.025 1.00 80.04 103 GLN B N 1
ATOM 1669 C CA . GLN B 2 98 ? 32.874 -59.962 -3.882 1.00 80.34 103 GLN B CA 1
ATOM 1670 C C . GLN B 2 98 ? 31.757 -60.098 -2.864 1.00 80.29 103 GLN B C 1
ATOM 1671 O O . GLN B 2 98 ? 32.002 -60.238 -1.668 1.00 79.67 103 GLN B O 1
ATOM 1677 N N . VAL B 2 99 ? 30.526 -60.053 -3.359 1.00 80.36 104 VAL B N 1
ATOM 1678 C CA . VAL B 2 99 ? 29.345 -60.185 -2.522 1.00 80.33 104 VAL B CA 1
ATOM 1679 C C . VAL B 2 99 ? 29.340 -61.542 -1.828 1.00 80.26 104 VAL B C 1
ATOM 1680 O O . VAL B 2 99 ? 29.080 -61.632 -0.633 1.00 79.93 104 VAL B O 1
ATOM 1684 N N . ASN B 2 100 ? 29.637 -62.595 -2.580 1.00 81.41 105 ASN B N 1
ATOM 1685 C CA . ASN B 2 100 ? 29.661 -63.945 -2.026 1.00 83.14 105 ASN B CA 1
ATOM 1686 C C . ASN B 2 100 ? 30.680 -64.090 -0.903 1.00 83.81 105 ASN B C 1
ATOM 1687 O O . ASN B 2 100 ? 30.641 -65.049 -0.126 1.00 83.77 105 ASN B O 1
ATOM 1692 N N . ILE B 2 101 ? 31.602 -63.140 -0.826 1.00 84.05 106 ILE B N 1
ATOM 1693 C CA . ILE B 2 101 ? 32.601 -63.164 0.223 1.00 84.78 106 ILE B CA 1
ATOM 1694 C C . ILE B 2 101 ? 32.147 -62.191 1.310 1.00 85.52 106 ILE B C 1
ATOM 1695 O O . ILE B 2 101 ? 32.242 -62.493 2.495 1.00 85.25 106 ILE B O 1
ATOM 1700 N N . GLN B 2 102 ? 31.627 -61.036 0.895 1.00 86.68 107 GLN B N 1
ATOM 1701 C CA . GLN B 2 102 ? 31.146 -60.018 1.828 1.00 88.04 107 GLN B CA 1
ATOM 1702 C C . GLN B 2 102 ? 30.059 -60.529 2.754 1.00 88.94 107 GLN B C 1
ATOM 1703 O O . GLN B 2 102 ? 29.494 -59.759 3.530 1.00 89.96 107 GLN B O 1
ATOM 1709 N N . GLU B 2 103 ? 29.744 -61.815 2.669 1.00 89.34 108 GLU B N 1
ATOM 1710 C CA . GLU B 2 103 ? 28.709 -62.363 3.524 1.00 89.94 108 GLU B CA 1
ATOM 1711 C C . GLU B 2 103 ? 29.051 -63.764 4.001 1.00 89.96 108 GLU B C 1
ATOM 1712 O O . GLU B 2 103 ? 28.668 -64.162 5.099 1.00 90.39 108 GLU B O 1
ATOM 1718 N N . ALA B 2 104 ? 29.777 -64.516 3.184 1.00 89.89 109 ALA B N 1
ATOM 1719 C CA . ALA B 2 104 ? 30.175 -65.855 3.589 1.00 89.69 109 ALA B CA 1
ATOM 1720 C C . ALA B 2 104 ? 31.100 -65.697 4.792 1.00 89.75 109 ALA B C 1
ATOM 1721 O O . ALA B 2 104 ? 31.337 -66.647 5.539 1.00 89.63 109 ALA B O 1
ATOM 1731 N N . LYS B 2 106 ? 30.581 -63.680 7.428 1.00 90.65 111 LYS B N 1
ATOM 1732 C CA . LYS B 2 106 ? 29.768 -63.682 8.635 1.00 91.14 111 LYS B CA 1
ATOM 1733 C C . LYS B 2 106 ? 29.367 -65.138 8.881 1.00 91.47 111 LYS B C 1
ATOM 1734 O O . LYS B 2 106 ? 28.254 -65.428 9.320 1.00 91.40 111 LYS B O 1
ATOM 1740 N N . GLY B 2 107 ? 30.316 -66.031 8.587 1.00 91.79 112 GLY B N 1
ATOM 1741 C CA . GLY B 2 107 ? 30.157 -67.473 8.717 1.00 92.65 112 GLY B CA 1
ATOM 1742 C C . GLY B 2 107 ? 29.263 -68.048 9.799 1.00 93.03 112 GLY B C 1
ATOM 1743 O O . GLY B 2 107 ? 29.560 -67.934 10.989 1.00 93.57 112 GLY B O 1
ATOM 1744 N N . ALA B 2 108 ? 28.178 -68.690 9.364 1.00 92.88 113 ALA B N 1
ATOM 1745 C CA . ALA B 2 108 ? 27.202 -69.314 10.251 1.00 92.65 113 ALA B CA 1
ATOM 1746 C C . ALA B 2 108 ? 26.567 -68.316 11.215 1.00 92.66 113 ALA B C 1
ATOM 1747 O O . ALA B 2 108 ? 27.254 -67.512 11.851 1.00 92.45 113 ALA B O 1
ATOM 1749 N N . GLY B 2 109 ? 25.244 -68.379 11.317 1.00 92.78 114 GLY B N 1
ATOM 1750 C CA . GLY B 2 109 ? 24.524 -67.480 12.200 1.00 92.85 114 GLY B CA 1
ATOM 1751 C C . GLY B 2 109 ? 23.991 -66.270 11.459 1.00 92.95 114 GLY B C 1
ATOM 1752 O O . GLY B 2 109 ? 22.752 -66.121 11.378 1.00 93.33 114 GLY B O 1
ATOM 1754 N N . ALA C 3 1 ? 58.150 -34.740 12.237 1.00 102.01 5 ALA C N 1
ATOM 1755 C CA . ALA C 3 1 ? 57.195 -35.884 12.163 1.00 102.34 5 ALA C CA 1
ATOM 1756 C C . ALA C 3 1 ? 56.630 -36.045 10.750 1.00 102.41 5 ALA C C 1
ATOM 1757 O O . ALA C 3 1 ? 56.845 -37.068 10.096 1.00 102.04 5 ALA C O 1
ATOM 1759 N N . ALA C 3 2 ? 55.907 -35.028 10.288 1.00 102.78 6 ALA C N 1
ATOM 1760 C CA . ALA C 3 2 ? 55.307 -35.042 8.957 1.00 103.17 6 ALA C CA 1
ATOM 1761 C C . ALA C 3 2 ? 56.313 -34.561 7.917 1.00 103.21 6 ALA C C 1
ATOM 1762 O O . ALA C 3 2 ? 55.944 -34.189 6.801 1.00 103.21 6 ALA C O 1
ATOM 1764 N N . LEU C 3 3 ? 57.586 -34.575 8.297 1.00 102.97 7 LEU C N 1
ATOM 1765 C CA . LEU C 3 3 ? 58.663 -34.141 7.420 1.00 102.66 7 LEU C CA 1
ATOM 1766 C C . LEU C 3 3 ? 58.927 -35.180 6.335 1.00 102.66 7 LEU C C 1
ATOM 1767 O O . LEU C 3 3 ? 59.086 -34.838 5.165 1.00 102.65 7 LEU C O 1
ATOM 1772 N N . ALA C 3 4 ? 58.965 -36.450 6.727 1.00 102.84 8 ALA C N 1
ATOM 1773 C CA . ALA C 3 4 ? 59.212 -37.537 5.786 1.00 102.69 8 ALA C CA 1
ATOM 1774 C C . ALA C 3 4 ? 58.167 -37.575 4.676 1.00 102.62 8 ALA C C 1
ATOM 1775 O O . ALA C 3 4 ? 58.459 -37.995 3.558 1.00 102.91 8 ALA C O 1
ATOM 1777 N N . GLU C 3 5 ? 56.950 -37.137 4.985 1.00 102.51 9 GLU C N 1
ATOM 1778 C CA . GLU C 3 5 ? 55.872 -37.126 3.999 1.00 102.40 9 GLU C CA 1
ATOM 1779 C C . GLU C 3 5 ? 56.253 -36.233 2.821 1.00 102.25 9 GLU C C 1
ATOM 1780 O O . GLU C 3 5 ? 55.944 -36.536 1.667 1.00 101.92 9 GLU C O 1
ATOM 1786 N N . ILE C 3 6 ? 56.935 -35.134 3.131 1.00 102.05 10 ILE C N 1
ATOM 1787 C CA . ILE C 3 6 ? 57.374 -34.173 2.125 1.00 101.70 10 ILE C CA 1
ATOM 1788 C C . ILE C 3 6 ? 58.680 -34.621 1.473 1.00 101.31 10 ILE C C 1
ATOM 1789 O O . ILE C 3 6 ? 58.778 -34.702 0.249 1.00 101.27 10 ILE C O 1
ATOM 1794 N N . VAL C 3 7 ? 59.680 -34.910 2.300 1.00 100.84 11 VAL C N 1
ATOM 1795 C CA . VAL C 3 7 ? 60.982 -35.354 1.815 1.00 100.32 11 VAL C CA 1
ATOM 1796 C C . VAL C 3 7 ? 60.818 -36.590 0.934 1.00 100.12 11 VAL C C 1
ATOM 1797 O O . VAL C 3 7 ? 61.742 -36.981 0.221 1.00 100.19 11 VAL C O 1
ATOM 1801 N N . ALA C 3 8 ? 59.634 -37.193 0.980 1.00 99.91 12 ALA C N 1
ATOM 1802 C CA . ALA C 3 8 ? 59.348 -38.387 0.193 1.00 99.79 12 ALA C CA 1
ATOM 1803 C C . ALA C 3 8 ? 58.675 -38.070 -1.140 1.00 99.42 12 ALA C C 1
ATOM 1804 O O . ALA C 3 8 ? 59.053 -38.619 -2.174 1.00 99.18 12 ALA C O 1
ATOM 1806 N N . GLN C 3 9 ? 57.681 -37.189 -1.119 1.00 99.33 13 GLN C N 1
ATOM 1807 C CA . GLN C 3 9 ? 56.979 -36.834 -2.345 1.00 99.49 13 GLN C CA 1
ATOM 1808 C C . GLN C 3 9 ? 57.815 -35.974 -3.289 1.00 99.41 13 GLN C C 1
ATOM 1809 O O . GLN C 3 9 ? 57.622 -36.018 -4.504 1.00 99.01 13 GLN C O 1
ATOM 1815 N N . LEU C 3 10 ? 58.736 -35.185 -2.743 1.00 99.44 14 LEU C N 1
ATOM 1816 C CA . LEU C 3 10 ? 59.589 -34.356 -3.591 1.00 99.49 14 LEU C CA 1
ATOM 1817 C C . LEU C 3 10 ? 60.438 -35.269 -4.476 1.00 99.52 14 LEU C C 1
ATOM 1818 O O . LEU C 3 10 ? 61.195 -34.801 -5.328 1.00 99.34 14 LEU C O 1
ATOM 1823 N N . ASN C 3 11 ? 60.304 -36.576 -4.266 1.00 99.37 15 ASN C N 1
ATOM 1824 C CA . ASN C 3 11 ? 61.037 -37.561 -5.049 1.00 98.79 15 ASN C CA 1
ATOM 1825 C C . ASN C 3 11 ? 60.163 -38.046 -6.193 1.00 98.39 15 ASN C C 1
ATOM 1826 O O . ASN C 3 11 ? 60.620 -38.144 -7.326 1.00 98.35 15 ASN C O 1
ATOM 1831 N N . ILE C 3 12 ? 58.902 -38.348 -5.898 1.00 98.10 16 ILE C N 1
ATOM 1832 C CA . ILE C 3 12 ? 57.988 -38.810 -6.935 1.00 98.02 16 ILE C CA 1
ATOM 1833 C C . ILE C 3 12 ? 57.855 -37.711 -7.991 1.00 97.98 16 ILE C C 1
ATOM 1834 O O . ILE C 3 12 ? 57.370 -37.945 -9.101 1.00 97.38 16 ILE C O 1
ATOM 1839 N N . TYR C 3 13 ? 58.297 -36.511 -7.622 1.00 97.52 17 TYR C N 1
ATOM 1840 C CA . TYR C 3 13 ? 58.266 -35.352 -8.507 1.00 96.67 17 TYR C CA 1
ATOM 1841 C C . TYR C 3 13 ? 59.622 -35.195 -9.181 1.00 96.03 17 TYR C C 1
ATOM 1842 O O . TYR C 3 13 ? 59.707 -34.779 -10.333 1.00 95.61 17 TYR C O 1
ATOM 1851 N N . GLN C 3 14 ? 60.679 -35.535 -8.451 1.00 95.67 18 GLN C N 1
ATOM 1852 C CA . GLN C 3 14 ? 62.041 -35.462 -8.972 1.00 95.25 18 GLN C CA 1
ATOM 1853 C C . GLN C 3 14 ? 62.281 -36.681 -9.862 1.00 94.99 18 GLN C C 1
ATOM 1854 O O . GLN C 3 14 ? 63.235 -36.724 -10.638 1.00 95.02 18 GLN C O 1
ATOM 1860 N N . SER C 3 15 ? 61.399 -37.669 -9.735 1.00 94.30 19 SER C N 1
ATOM 1861 C CA . SER C 3 15 ? 61.480 -38.903 -10.509 1.00 93.24 19 SER C CA 1
ATOM 1862 C C . SER C 3 15 ? 60.564 -38.781 -11.721 1.00 91.77 19 SER C C 1
ATOM 1863 O O . SER C 3 15 ? 60.512 -39.668 -12.576 1.00 91.87 19 SER C O 1
ATOM 1866 N N . GLN C 3 16 ? 59.838 -37.671 -11.781 1.00 89.81 20 GLN C N 1
ATOM 1867 C CA . GLN C 3 16 ? 58.925 -37.414 -12.882 1.00 87.92 20 GLN C CA 1
ATOM 1868 C C . GLN C 3 16 ? 59.443 -36.246 -13.714 1.00 86.03 20 GLN C C 1
ATOM 1869 O O . GLN C 3 16 ? 59.096 -36.101 -14.885 1.00 85.64 20 GLN C O 1
ATOM 1875 N N . VAL C 3 17 ? 60.273 -35.409 -13.101 1.00 83.96 21 VAL C N 1
ATOM 1876 C CA . VAL C 3 17 ? 60.852 -34.279 -13.811 1.00 82.34 21 VAL C CA 1
ATOM 1877 C C . VAL C 3 17 ? 61.884 -34.836 -14.778 1.00 81.66 21 VAL C C 1
ATOM 1878 O O . VAL C 3 17 ? 61.891 -34.501 -15.962 1.00 81.57 21 VAL C O 1
ATOM 1882 N N . GLU C 3 18 ? 62.745 -35.709 -14.266 1.00 80.27 22 GLU C N 1
ATOM 1883 C CA . GLU C 3 18 ? 63.789 -36.310 -15.079 1.00 79.15 22 GLU C CA 1
ATOM 1884 C C . GLU C 3 18 ? 63.234 -37.214 -16.186 1.00 77.76 22 GLU C C 1
ATOM 1885 O O . GLU C 3 18 ? 63.864 -37.374 -17.233 1.00 78.66 22 GLU C O 1
ATOM 1891 N N . LEU C 3 19 ? 62.056 -37.791 -15.969 1.00 75.54 23 LEU C N 1
ATOM 1892 C CA . LEU C 3 19 ? 61.443 -38.647 -16.983 1.00 73.37 23 LEU C CA 1
ATOM 1893 C C . LEU C 3 19 ? 60.973 -37.816 -18.167 1.00 72.53 23 LEU C C 1
ATOM 1894 O O . LEU C 3 19 ? 61.138 -38.212 -19.320 1.00 72.51 23 LEU C O 1
ATOM 1899 N N . ILE C 3 20 ? 60.367 -36.671 -17.874 1.00 71.60 24 ILE C N 1
ATOM 1900 C CA . ILE C 3 20 ? 59.877 -35.778 -18.913 1.00 70.26 24 ILE C CA 1
ATOM 1901 C C . ILE C 3 20 ? 61.061 -35.156 -19.656 1.00 69.54 24 ILE C C 1
ATOM 1902 O O . ILE C 3 20 ? 61.010 -34.966 -20.872 1.00 69.38 24 ILE C O 1
ATOM 1907 N N . GLN C 3 21 ? 62.132 -34.852 -18.928 1.00 69.11 25 GLN C N 1
ATOM 1908 C CA . GLN C 3 21 ? 63.318 -34.273 -19.545 1.00 69.35 25 GLN C CA 1
ATOM 1909 C C . GLN C 3 21 ? 63.869 -35.262 -20.564 1.00 68.62 25 GLN C C 1
ATOM 1910 O O . GLN C 3 21 ? 64.396 -34.873 -21.601 1.00 68.15 25 GLN C O 1
ATOM 1916 N N . GLN C 3 22 ? 63.723 -36.546 -20.259 1.00 68.49 26 GLN C N 1
ATOM 1917 C CA . GLN C 3 22 ? 64.177 -37.622 -21.132 1.00 68.84 26 GLN C CA 1
ATOM 1918 C C . GLN C 3 22 ? 63.296 -37.714 -22.381 1.00 67.73 26 GLN C C 1
ATOM 1919 O O . GLN C 3 22 ? 63.790 -37.724 -23.506 1.00 67.24 26 GLN C O 1
ATOM 1925 N N . GLN C 3 23 ? 61.986 -37.784 -22.174 1.00 66.50 27 GLN C N 1
ATOM 1926 C CA . GLN C 3 23 ? 61.036 -37.872 -23.276 1.00 65.44 27 GLN C CA 1
ATOM 1927 C C . GLN C 3 23 ? 61.133 -36.676 -24.225 1.00 64.27 27 GLN C C 1
ATOM 1928 O O . GLN C 3 23 ? 60.853 -36.798 -25.419 1.00 63.82 27 GLN C O 1
ATOM 1934 N N . MET C 3 24 ? 61.508 -35.520 -23.682 1.00 62.55 28 MET C N 1
ATOM 1935 C CA . MET C 3 24 ? 61.649 -34.306 -24.479 1.00 61.19 28 MET C CA 1
ATOM 1936 C C . MET C 3 24 ? 62.876 -34.433 -25.385 1.00 60.34 28 MET C C 1
ATOM 1937 O O . MET C 3 24 ? 62.899 -33.890 -26.488 1.00 58.87 28 MET C O 1
ATOM 1942 N N . GLU C 3 25 ? 63.893 -35.147 -24.911 1.00 59.97 29 GLU C N 1
ATOM 1943 C CA . GLU C 3 25 ? 65.100 -35.354 -25.699 1.00 59.56 29 GLU C CA 1
ATOM 1944 C C . GLU C 3 25 ? 64.777 -36.258 -26.879 1.00 57.39 29 GLU C C 1
ATOM 1945 O O . GLU C 3 25 ? 65.136 -35.963 -28.017 1.00 57.31 29 GLU C O 1
ATOM 1951 N N . ALA C 3 26 ? 64.088 -37.358 -26.609 1.00 54.82 30 ALA C N 1
ATOM 1952 C CA . ALA C 3 26 ? 63.722 -38.274 -27.676 1.00 52.92 30 ALA C CA 1
ATOM 1953 C C . ALA C 3 26 ? 63.028 -37.474 -28.768 1.00 52.11 30 ALA C C 1
ATOM 1954 O O . ALA C 3 26 ? 63.345 -37.604 -29.956 1.00 53.11 30 ALA C O 1
ATOM 1956 N N . VAL C 3 27 ? 62.083 -36.634 -28.364 1.00 49.85 31 VAL C N 1
ATOM 1957 C CA . VAL C 3 27 ? 61.357 -35.833 -29.329 1.00 48.27 31 VAL C CA 1
ATOM 1958 C C . VAL C 3 27 ? 62.306 -34.921 -30.115 1.00 47.44 31 VAL C C 1
ATOM 1959 O O . VAL C 3 27 ? 62.169 -34.793 -31.330 1.00 46.34 31 VAL C O 1
ATOM 1963 N N . ARG C 3 28 ? 63.261 -34.296 -29.424 1.00 45.37 32 ARG C N 1
ATOM 1964 C CA . ARG C 3 28 ? 64.222 -33.419 -30.081 1.00 45.29 32 ARG C CA 1
ATOM 1965 C C . ARG C 3 28 ? 65.058 -34.258 -31.045 1.00 43.07 32 ARG C C 1
ATOM 1966 O O . ARG C 3 28 ? 65.412 -33.809 -32.133 1.00 39.31 32 ARG C O 1
ATOM 1974 N N . ALA C 3 29 ? 65.358 -35.484 -30.632 1.00 41.96 33 ALA C N 1
ATOM 1975 C CA . ALA C 3 29 ? 66.148 -36.390 -31.448 1.00 42.45 33 ALA C CA 1
ATOM 1976 C C . ALA C 3 29 ? 65.414 -36.673 -32.750 1.00 41.78 33 ALA C C 1
ATOM 1977 O O . ALA C 3 29 ? 66.006 -36.618 -33.826 1.00 44.55 33 ALA C O 1
ATOM 1979 N N . THR C 3 30 ? 64.122 -36.961 -32.649 1.00 40.53 34 THR C N 1
ATOM 1980 C CA . THR C 3 30 ? 63.309 -37.241 -33.829 1.00 39.52 34 THR C CA 1
ATOM 1981 C C . THR C 3 30 ? 63.262 -36.029 -34.760 1.00 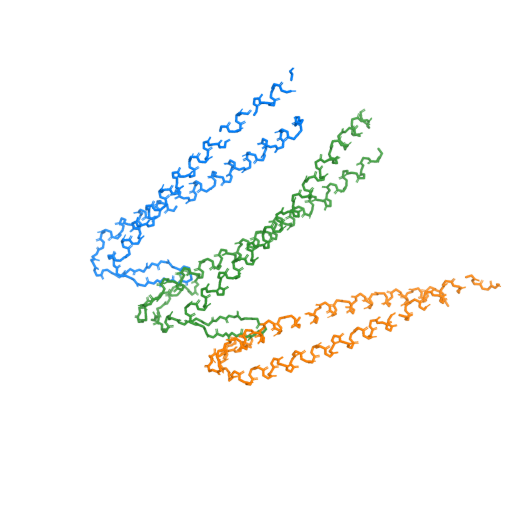36.81 34 THR C C 1
ATOM 1982 O O . THR C 3 30 ? 63.356 -36.162 -35.975 1.00 34.95 34 THR C O 1
ATOM 1986 N N . ILE C 3 31 ? 63.117 -34.846 -34.177 1.00 34.96 35 ILE C N 1
ATOM 1987 C CA . ILE C 3 31 ? 63.061 -33.617 -34.960 1.00 35.23 35 ILE C CA 1
ATOM 1988 C C . ILE C 3 31 ? 64.372 -33.436 -35.725 1.00 35.33 35 ILE C C 1
ATOM 1989 O O . ILE C 3 31 ? 64.373 -33.058 -36.899 1.00 34.82 35 ILE C O 1
ATOM 1994 N N . SER C 3 32 ? 65.485 -33.718 -35.056 1.00 35.55 36 SER C N 1
ATOM 1995 C CA . SER C 3 32 ? 66.791 -33.606 -35.694 1.00 37.93 36 SER C CA 1
ATOM 1996 C C . SER C 3 32 ? 66.861 -34.494 -36.923 1.00 37.05 36 SER C C 1
ATOM 1997 O O . SER C 3 32 ? 67.235 -34.032 -37.999 1.00 37.40 36 SER C O 1
ATOM 2000 N N . GLU C 3 33 ? 66.495 -35.765 -36.760 1.00 35.53 37 GLU C N 1
ATOM 2001 C CA . GLU C 3 33 ? 66.524 -36.697 -37.870 1.00 33.99 37 GLU C CA 1
ATOM 2002 C C . GLU C 3 33 ? 65.656 -36.203 -39.025 1.00 33.66 37 GLU C C 1
ATOM 2003 O O . GLU C 3 33 ? 66.039 -36.346 -40.189 1.00 34.72 37 GLU C O 1
ATOM 2009 N N . LEU C 3 34 ? 64.492 -35.627 -38.719 1.00 30.66 38 LEU C N 1
ATOM 2010 C CA . LEU C 3 34 ? 63.617 -35.123 -39.780 1.00 28.40 38 LEU C CA 1
ATOM 2011 C C . LEU C 3 34 ? 64.280 -33.931 -40.487 1.00 26.02 38 LEU C C 1
ATOM 2012 O O . LEU C 3 34 ? 64.113 -33.745 -41.694 1.00 22.64 38 LEU C O 1
ATOM 2017 N N . GLU C 3 35 ? 65.048 -33.142 -39.743 1.00 26.23 39 GLU C N 1
ATOM 2018 C CA . GLU C 3 35 ? 65.746 -31.992 -40.341 1.00 28.54 39 GLU C CA 1
ATOM 2019 C C . GLU C 3 35 ? 66.853 -32.457 -41.303 1.00 27.76 39 GLU C C 1
ATOM 2020 O O . GLU C 3 35 ? 67.036 -31.888 -42.378 1.00 28.48 39 GLU C O 1
ATOM 2026 N N . ILE C 3 36 ? 67.570 -33.507 -40.921 1.00 27.04 40 ILE C N 1
ATOM 2027 C CA . ILE C 3 36 ? 68.624 -34.051 -41.766 1.00 27.05 40 ILE C CA 1
ATOM 2028 C C . ILE C 3 36 ? 67.961 -34.638 -43.023 1.00 26.38 40 ILE C C 1
ATOM 2029 O O . ILE C 3 36 ? 68.467 -34.472 -44.141 1.00 24.33 40 ILE C O 1
ATOM 2034 N N . LEU C 3 37 ? 66.817 -35.302 -42.835 1.00 24.14 41 LEU C N 1
ATOM 2035 C CA . LEU C 3 37 ? 66.076 -35.880 -43.957 1.00 22.83 41 LEU C CA 1
ATOM 2036 C C . LEU C 3 37 ? 65.687 -34.782 -44.942 1.00 21.08 41 LEU C C 1
ATOM 2037 O O . LEU C 3 37 ? 65.824 -34.951 -46.149 1.00 23.04 41 LEU C O 1
ATOM 2042 N N . GLU C 3 38 ? 65.204 -33.656 -44.432 1.00 22.35 42 GLU C N 1
ATOM 2043 C CA . GLU C 3 38 ? 64.842 -32.529 -45.292 1.00 23.44 42 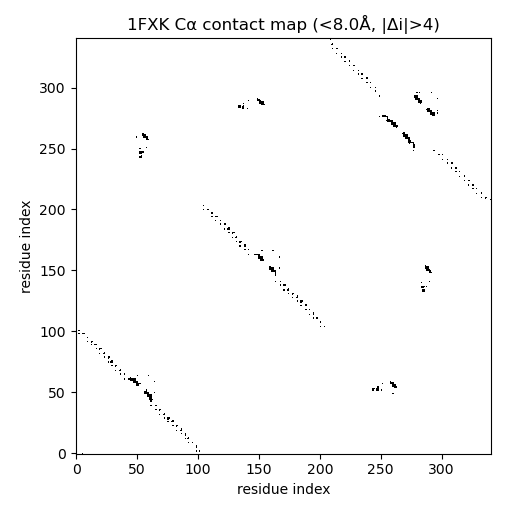GLU C CA 1
ATOM 2044 C C . GLU C 3 38 ? 66.038 -32.031 -46.086 1.00 21.71 42 GLU C C 1
ATOM 2045 O O . GLU C 3 38 ? 65.923 -31.696 -47.258 1.00 23.53 42 GLU C O 1
ATOM 2051 N N . LYS C 3 39 ? 67.196 -31.975 -45.453 1.00 23.46 43 LYS C N 1
ATOM 2052 C CA . LYS C 3 39 ? 68.379 -31.496 -46.159 1.00 24.37 43 LYS C CA 1
ATOM 2053 C C . LYS C 3 39 ? 68.789 -32.424 -47.303 1.00 24.77 43 LYS C C 1
ATOM 2054 O O . LYS C 3 39 ? 69.122 -31.962 -48.405 1.00 25.29 43 LYS C O 1
ATOM 2060 N N . THR C 3 40 ? 68.751 -33.727 -47.054 1.00 23.00 44 THR C N 1
ATOM 2061 C CA . THR C 3 40 ? 69.124 -34.700 -48.078 1.00 21.65 44 THR C CA 1
ATOM 2062 C C . THR C 3 40 ? 68.189 -34.627 -49.288 1.00 21.77 44 THR C C 1
ATOM 2063 O O . THR C 3 40 ? 68.646 -34.592 -50.429 1.00 21.71 44 THR C O 1
ATOM 2067 N N . LEU C 3 41 ? 66.877 -34.586 -49.051 1.00 23.43 45 LEU C N 1
ATOM 2068 C CA . LEU C 3 41 ? 65.936 -34.523 -50.177 1.00 22.36 45 LEU C CA 1
ATOM 2069 C C . LEU C 3 41 ? 66.121 -33.221 -50.971 1.00 23.45 45 LEU C C 1
ATOM 2070 O O . LEU C 3 41 ? 66.041 -33.223 -52.198 1.00 23.42 45 LEU C O 1
ATOM 2075 N N . SER C 3 42 ? 66.356 -32.113 -50.267 1.00 23.69 46 SER C N 1
ATOM 2076 C CA . SER C 3 42 ? 66.603 -30.828 -50.923 1.00 25.47 46 SER C CA 1
ATOM 2077 C C . SER C 3 42 ? 67.890 -30.958 -51.745 1.00 24.92 46 SER C C 1
ATOM 2078 O O . SER C 3 42 ? 67.920 -30.625 -52.925 1.00 23.26 46 SER C O 1
ATOM 2081 N N . ASP C 3 43 ? 68.953 -31.444 -51.097 1.00 25.34 47 ASP C N 1
ATOM 2082 C CA . ASP C 3 43 ? 70.262 -31.605 -51.741 1.00 24.35 47 ASP C CA 1
ATOM 2083 C C . ASP C 3 43 ? 70.265 -32.454 -53.000 1.00 24.17 47 ASP C C 1
ATOM 2084 O O . ASP C 3 43 ? 71.125 -32.265 -53.850 1.00 22.93 47 ASP C O 1
ATOM 2089 N N . ILE C 3 44 ? 69.336 -33.401 -53.140 1.00 23.68 48 ILE C N 1
ATOM 2090 C CA . ILE C 3 44 ? 69.368 -34.221 -54.353 1.00 22.90 48 ILE C CA 1
ATOM 2091 C C . ILE C 3 44 ? 68.466 -33.748 -55.500 1.00 23.84 48 ILE C C 1
ATOM 2092 O O . ILE C 3 44 ? 68.528 -34.308 -56.603 1.00 23.23 48 ILE C O 1
ATOM 2097 N N . GLN C 3 45 ? 67.624 -32.740 -55.262 1.00 23.29 49 GLN C N 1
ATOM 2098 C CA . GLN C 3 45 ? 66.746 -32.272 -56.349 1.00 25.72 49 GLN C CA 1
ATOM 2099 C C . GLN C 3 45 ? 67.569 -31.834 -57.566 1.00 24.62 49 GLN C C 1
ATOM 2100 O O . GLN C 3 45 ? 68.550 -31.107 -57.443 1.00 24.85 49 GLN C O 1
ATOM 2106 N N . GLY C 3 46 ? 67.173 -32.312 -58.731 1.00 25.71 50 GLY C N 1
ATOM 2107 C CA . GLY C 3 46 ? 67.880 -31.985 -59.951 1.00 28.34 50 GLY C CA 1
ATOM 2108 C C . GLY C 3 46 ? 69.168 -32.781 -60.143 1.00 29.38 50 GLY C C 1
ATOM 2109 O O . GLY C 3 46 ? 69.939 -32.468 -61.032 1.00 30.03 50 GLY C O 1
ATOM 2110 N N . LYS C 3 47 ? 69.399 -33.823 -59.349 1.00 28.96 51 LYS C N 1
ATOM 2111 C CA . LYS C 3 47 ? 70.642 -34.580 -59.479 1.00 27.14 51 LYS C CA 1
ATOM 2112 C C . LYS C 3 47 ? 70.553 -35.989 -60.067 1.00 27.80 51 LYS C C 1
ATOM 2113 O O . LYS C 3 47 ? 71.418 -36.822 -59.811 1.00 28.86 51 LYS C O 1
ATOM 2119 N N . ASP C 3 48 ? 69.519 -36.268 -60.847 1.00 27.30 52 ASP C N 1
ATOM 2120 C CA . ASP C 3 48 ? 69.413 -37.571 -61.495 1.00 29.09 52 ASP C CA 1
ATOM 2121 C C . ASP C 3 48 ? 70.747 -37.796 -62.200 1.00 28.19 52 ASP C C 1
ATOM 2122 O O . ASP C 3 48 ? 71.260 -36.896 -62.859 1.00 29.15 52 ASP C O 1
ATOM 2127 N N . GLY C 3 49 ? 71.313 -38.984 -62.065 1.00 26.88 53 GLY C N 1
ATOM 2128 C CA . GLY C 3 49 ? 72.573 -39.249 -62.726 1.00 26.43 53 GLY C CA 1
ATOM 2129 C C . GLY C 3 49 ? 73.822 -38.859 -61.949 1.00 26.16 53 GLY C C 1
ATOM 2130 O O . GLY C 3 49 ? 74.930 -39.242 -62.323 1.00 26.53 53 GLY C O 1
ATOM 2131 N N . SER C 3 50 ? 73.675 -38.107 -60.867 1.00 25.87 54 SER C N 1
ATOM 2132 C CA . SER C 3 50 ? 74.868 -37.729 -60.117 1.00 24.29 54 SER C CA 1
ATOM 2133 C C . SER C 3 50 ? 75.312 -38.906 -59.281 1.00 23.29 54 SER C C 1
ATOM 2134 O O . SER C 3 50 ? 74.477 -39.676 -58.802 1.00 22.64 54 SER C O 1
ATOM 2137 N N . GLU C 3 51 ? 76.621 -39.045 -59.098 1.00 22.11 55 GLU C N 1
ATOM 2138 C CA . GLU C 3 51 ? 77.143 -40.140 -58.300 1.00 23.26 55 GLU C CA 1
ATOM 2139 C C . GLU C 3 51 ? 76.960 -39.810 -56.829 1.00 23.60 55 GLU C C 1
ATOM 2140 O O . GLU C 3 51 ? 76.886 -38.641 -56.450 1.00 22.12 55 GLU C O 1
ATOM 2146 N N . THR C 3 52 ? 76.887 -40.847 -56.004 1.00 21.49 56 THR C N 1
ATOM 2147 C CA . THR C 3 52 ? 76.710 -40.669 -54.577 1.00 21.26 56 THR C CA 1
ATOM 2148 C C . THR C 3 52 ? 77.522 -41.797 -53.946 1.00 23.06 56 THR C C 1
ATOM 2149 O O . THR C 3 52 ? 77.823 -42.777 -54.607 1.00 22.17 56 THR C O 1
ATOM 2153 N N . LEU C 3 53 ? 77.892 -41.636 -52.681 1.00 21.41 57 LEU C N 1
ATOM 2154 C CA . LEU C 3 53 ? 78.636 -42.648 -51.962 1.00 21.17 57 LEU C CA 1
ATOM 2155 C C . LEU C 3 53 ? 77.748 -43.005 -50.790 1.00 20.91 57 LEU C C 1
ATOM 2156 O O . LEU C 3 53 ? 77.272 -42.135 -50.081 1.00 22.48 57 LEU C O 1
ATOM 2161 N N . VAL C 3 54 ? 77.491 -44.288 -50.613 1.00 22.28 58 VAL C N 1
ATOM 2162 C CA . VAL C 3 54 ? 76.646 -44.721 -49.524 1.00 22.37 58 VAL C CA 1
ATOM 2163 C C . VAL C 3 54 ? 77.466 -45.421 -48.461 1.00 25.12 58 VAL C C 1
ATOM 2164 O O . VAL C 3 54 ? 78.162 -46.393 -48.732 1.00 23.38 58 VAL C O 1
ATOM 2168 N N . PRO C 3 55 ? 77.395 -44.922 -47.226 1.00 27.61 59 PRO C N 1
ATOM 2169 C CA . PRO C 3 55 ? 78.132 -45.507 -46.103 1.00 27.34 59 PRO C CA 1
ATOM 2170 C C . PRO C 3 55 ? 77.536 -46.886 -45.876 1.00 27.26 59 PRO C C 1
ATOM 2171 O O . PRO C 3 55 ? 76.322 -47.019 -45.794 1.00 27.33 59 PRO C O 1
ATOM 2175 N N . VAL C 3 56 ? 78.373 -47.919 -45.811 1.00 26.80 60 VAL C N 1
ATOM 2176 C CA . VAL C 3 56 ? 77.862 -49.266 -45.600 1.00 24.50 60 VAL C CA 1
ATOM 2177 C C . VAL C 3 56 ? 78.390 -49.895 -44.333 1.00 24.61 60 VAL C C 1
ATOM 2178 O O . VAL C 3 56 ? 78.177 -51.072 -44.099 1.00 22.80 60 VAL C O 1
ATOM 2182 N N . GLY C 3 57 ? 79.087 -49.105 -43.527 1.00 26.12 61 GLY C N 1
ATOM 2183 C CA . GLY C 3 57 ? 79.614 -49.604 -42.271 1.00 27.88 61 GLY C CA 1
ATOM 2184 C C . GLY C 3 57 ? 81.118 -49.503 -42.071 1.00 29.11 61 GLY C C 1
ATOM 2185 O O . GLY C 3 57 ? 81.910 -49.633 -43.012 1.00 27.43 61 GLY C O 1
ATOM 2186 N N . ALA C 3 58 ? 81.499 -49.268 -40.818 1.00 28.80 62 ALA C N 1
ATOM 2187 C CA . ALA C 3 58 ? 82.893 -49.161 -40.432 1.00 29.10 62 ALA C CA 1
ATOM 2188 C C . ALA C 3 58 ? 83.739 -48.297 -41.373 1.00 29.68 62 ALA C C 1
ATOM 2189 O O . ALA C 3 58 ? 84.814 -48.713 -41.791 1.00 31.61 62 ALA C O 1
ATOM 2191 N N . GLY C 3 59 ? 83.252 -47.104 -41.707 1.00 28.32 63 GLY C N 1
ATOM 2192 C CA . GLY C 3 59 ? 84.022 -46.217 -42.559 1.00 25.74 63 GLY C CA 1
ATOM 2193 C C . GLY C 3 59 ? 84.145 -46.602 -44.025 1.00 26.73 63 GLY C C 1
ATOM 2194 O O . GLY C 3 59 ? 85.008 -46.065 -44.729 1.00 28.79 63 GLY C O 1
ATOM 2195 N N . SER C 3 60 ? 83.295 -47.508 -44.499 1.00 23.38 64 SER C N 1
ATOM 2196 C CA . SER C 3 60 ? 83.355 -47.932 -45.890 1.00 23.78 64 SER C CA 1
ATOM 2197 C C . SER C 3 60 ? 82.169 -47.393 -46.687 1.00 21.96 64 SER C C 1
ATOM 2198 O O . SER C 3 60 ? 81.069 -47.279 -46.162 1.00 22.11 64 SER C O 1
ATOM 2201 N N . PHE C 3 61 ? 82.402 -47.068 -47.951 1.00 20.84 65 PHE C N 1
ATOM 2202 C CA . PHE C 3 61 ? 81.372 -46.503 -48.834 1.00 24.30 65 PHE C CA 1
ATOM 2203 C C . PHE C 3 61 ? 81.362 -47.145 -50.216 1.00 23.54 65 PHE C C 1
ATOM 2204 O O . PHE C 3 61 ? 82.425 -47.435 -50.771 1.00 23.11 65 PHE C O 1
ATOM 2212 N N . ILE C 3 62 ? 80.173 -47.325 -50.787 1.00 21.28 66 ILE C N 1
ATOM 2213 C CA . ILE C 3 62 ? 80.079 -47.878 -52.126 1.00 20.77 66 ILE C CA 1
ATOM 2214 C C . ILE C 3 62 ? 79.474 -46.820 -53.024 1.00 22.32 66 ILE C C 1
ATOM 2215 O O . ILE C 3 62 ? 78.874 -45.851 -52.528 1.00 21.98 66 ILE C O 1
ATOM 2220 N N . LYS C 3 63 ? 79.648 -47.015 -54.335 1.00 20.97 67 LYS C N 1
ATOM 2221 C CA . LYS C 3 63 ? 79.166 -46.109 -55.375 1.00 22.32 67 LYS C CA 1
ATOM 2222 C C . LYS C 3 63 ? 77.791 -46.435 -55.924 1.00 21.76 67 LYS C C 1
ATOM 2223 O O . LYS C 3 63 ? 77.436 -47.587 -56.061 1.00 20.21 67 LYS C O 1
ATOM 2229 N N . ALA C 3 64 ? 77.057 -45.395 -56.296 1.00 21.06 68 ALA C N 1
ATOM 2230 C CA . ALA C 3 64 ? 75.753 -45.538 -56.886 1.00 22.10 68 ALA C CA 1
ATOM 2231 C C . ALA C 3 64 ? 75.456 -44.243 -57.630 1.00 23.23 68 ALA C C 1
ATOM 2232 O O . ALA C 3 64 ? 76.115 -43.237 -57.415 1.00 24.81 68 ALA C O 1
ATOM 2234 N N . GLU C 3 65 ? 74.469 -44.282 -58.513 1.00 23.16 69 GLU C N 1
ATOM 2235 C CA . GLU C 3 65 ? 74.062 -43.108 -59.272 1.00 26.48 69 GLU C CA 1
ATOM 2236 C C . GLU C 3 65 ? 72.625 -42.800 -58.852 1.00 24.60 69 GLU C C 1
ATOM 2237 O O . GLU C 3 65 ? 71.775 -43.683 -58.888 1.00 25.15 69 GLU C O 1
ATOM 2243 N N . LEU C 3 66 ? 72.357 -41.567 -58.434 1.00 23.64 70 LEU C N 1
ATOM 2244 C CA . LEU C 3 66 ? 71.007 -41.190 -58.005 1.00 25.06 70 LEU C CA 1
ATOM 2245 C C . LEU C 3 66 ? 69.994 -41.398 -59.134 1.00 25.44 70 LEU C C 1
ATOM 2246 O O . LEU C 3 66 ? 70.297 -41.185 -60.308 1.00 26.19 70 LEU C O 1
ATOM 2251 N N . LYS C 3 67 ? 68.786 -41.798 -58.773 1.00 26.79 71 LYS C N 1
ATOM 2252 C CA . LYS C 3 67 ? 67.746 -42.070 -59.765 1.00 28.90 71 LYS C CA 1
ATOM 2253 C C . LYS C 3 67 ? 66.390 -41.550 -59.293 1.00 27.63 71 LYS C C 1
ATOM 2254 O O . LYS C 3 67 ? 66.045 -41.716 -58.120 1.00 27.04 71 LYS C O 1
ATOM 2260 N N . ASP C 3 68 ? 65.639 -40.916 -60.198 1.00 26.73 72 ASP C N 1
ATOM 2261 C CA . ASP C 3 68 ? 64.314 -40.359 -59.887 1.00 27.96 72 ASP C CA 1
ATOM 2262 C C . ASP C 3 68 ? 64.359 -39.594 -58.571 1.00 27.70 72 ASP C C 1
ATOM 2263 O O . ASP C 3 68 ? 63.545 -39.835 -57.663 1.00 26.94 72 ASP C O 1
ATOM 2268 N N . THR C 3 69 ? 65.300 -38.659 -58.488 1.00 26.26 73 T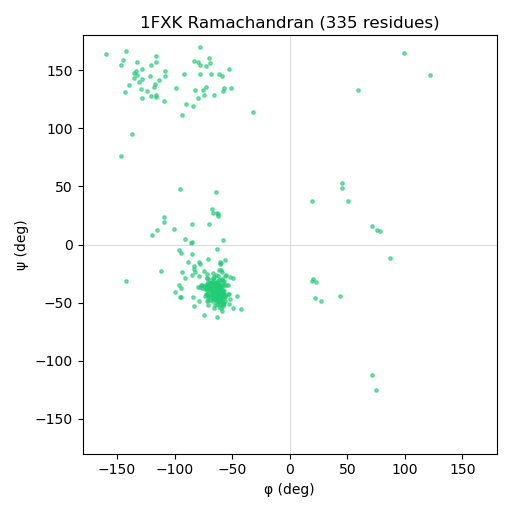HR C N 1
ATOM 2269 C CA . THR C 3 69 ? 65.511 -37.855 -57.297 1.00 23.93 73 THR C CA 1
ATOM 2270 C C . THR C 3 69 ? 64.335 -37.013 -56.824 1.00 25.71 73 THR C C 1
ATOM 2271 O O . THR C 3 69 ? 64.337 -36.535 -55.692 1.00 26.91 73 THR C O 1
ATOM 2275 N N . SER C 3 70 ? 63.334 -36.811 -57.666 1.00 26.02 74 SER C N 1
ATOM 2276 C CA . SER C 3 70 ? 62.179 -36.030 -57.229 1.00 29.76 74 SER C CA 1
ATOM 2277 C C . SER C 3 70 ? 61.190 -36.938 -56.497 1.00 30.36 74 SER C C 1
ATOM 2278 O O . SER C 3 70 ? 60.127 -36.489 -56.068 1.00 32.39 74 SER C O 1
ATOM 2281 N N . GLU C 3 71 ? 61.541 -38.213 -56.350 1.00 28.97 75 GLU C N 1
ATOM 2282 C CA . GLU C 3 71 ? 60.664 -39.141 -55.650 1.00 30.21 75 GLU C CA 1
ATOM 2283 C C . GLU C 3 71 ? 61.336 -39.787 -54.460 1.00 29.15 75 GLU C C 1
ATOM 2284 O O . GLU C 3 71 ? 62.540 -40.042 -54.485 1.00 30.20 75 GLU C O 1
ATOM 2290 N N . VAL C 3 72 ? 60.546 -40.024 -53.415 1.00 27.70 76 VAL C N 1
ATOM 2291 C CA . VAL C 3 72 ? 61.020 -40.637 -52.184 1.00 25.09 76 VAL C CA 1
ATOM 2292 C C . VAL C 3 72 ? 59.953 -41.575 -51.607 1.00 25.75 76 VAL C C 1
ATOM 2293 O O . VAL C 3 72 ? 58.777 -41.208 -51.500 1.00 22.85 76 VAL C O 1
ATOM 2297 N N . ILE C 3 73 ? 60.374 -42.796 -51.264 1.00 24.87 77 ILE C N 1
ATOM 2298 C CA . ILE C 3 73 ? 59.485 -43.790 -50.689 1.00 24.28 77 ILE C CA 1
ATOM 2299 C C . ILE C 3 73 ? 59.429 -43.510 -49.196 1.00 26.00 77 ILE C C 1
ATOM 2300 O O . ILE C 3 73 ? 60.450 -43.560 -48.498 1.00 25.84 77 ILE C O 1
ATOM 2305 N N . MET C 3 74 ? 58.231 -43.211 -48.706 1.00 24.37 78 MET C N 1
ATOM 2306 C CA . MET C 3 74 ? 58.060 -42.891 -47.296 1.00 25.69 78 MET C CA 1
ATOM 2307 C C . MET C 3 74 ? 57.153 -43.830 -46.523 1.00 24.97 78 MET C C 1
ATOM 2308 O O . MET C 3 74 ? 56.065 -44.170 -46.970 1.00 23.33 78 MET C O 1
ATOM 2313 N N . SER C 3 75 ? 57.614 -44.206 -45.340 1.00 24.12 79 SER C N 1
ATOM 2314 C CA . SER C 3 75 ? 56.881 -45.109 -44.462 1.00 27.89 79 SER C CA 1
ATOM 2315 C C . SER C 3 75 ? 55.682 -44.398 -43.799 1.00 26.56 79 SER C C 1
ATOM 2316 O O . SER C 3 75 ? 55.848 -43.322 -43.222 1.00 25.12 79 SER C O 1
ATOM 2319 N N . VAL C 3 76 ? 54.483 -44.982 -43.889 1.00 24.53 80 VAL C N 1
ATOM 2320 C CA . VAL C 3 76 ? 53.295 -44.371 -43.264 1.00 25.18 80 VAL C CA 1
ATOM 2321 C C . VAL C 3 76 ? 52.687 -45.198 -42.123 1.00 25.97 80 VAL C C 1
ATOM 2322 O O . VAL C 3 76 ? 51.581 -44.921 -41.677 1.00 29.07 80 VAL C O 1
ATOM 2326 N N . GLY C 3 77 ? 53.401 -46.211 -41.655 1.00 25.69 81 GLY C N 1
ATOM 2327 C CA . GLY C 3 77 ? 52.895 -47.027 -40.570 1.00 23.47 81 GLY C CA 1
ATOM 2328 C C . GLY C 3 77 ? 52.279 -48.339 -41.037 1.00 23.34 81 GLY C C 1
ATOM 2329 O O . GLY C 3 77 ? 51.998 -48.527 -42.237 1.00 18.29 81 GLY C O 1
ATOM 2330 N N . ALA C 3 78 ? 52.099 -49.249 -40.078 1.00 18.39 82 ALA C N 1
ATOM 2331 C CA . ALA C 3 78 ? 51.494 -50.557 -40.326 1.00 19.61 82 ALA C CA 1
ATOM 2332 C C . ALA C 3 78 ? 52.096 -51.346 -41.495 1.00 21.54 82 ALA C C 1
ATOM 2333 O O . ALA C 3 78 ? 51.372 -52.014 -42.235 1.00 19.72 82 ALA C O 1
ATOM 2335 N N . GLY C 3 79 ? 53.417 -51.259 -41.672 1.00 21.09 83 GLY C N 1
ATOM 2336 C CA . GLY C 3 79 ? 54.057 -52.005 -42.744 1.00 21.52 83 GLY C CA 1
ATOM 2337 C C . GLY C 3 79 ? 53.880 -51.462 -44.151 1.00 22.40 83 GLY C C 1
ATOM 2338 O O . GLY C 3 79 ? 54.218 -52.131 -45.127 1.00 25.50 83 GLY C O 1
ATOM 2339 N N . VAL C 3 80 ? 53.387 -50.242 -44.265 1.00 20.57 84 VAL C N 1
ATOM 2340 C CA . VAL C 3 80 ? 53.136 -49.640 -45.569 1.00 19.89 84 VAL C CA 1
ATOM 2341 C C . VAL C 3 80 ? 54.038 -48.452 -45.876 1.00 18.63 84 VAL C C 1
ATOM 2342 O O . VAL C 3 80 ? 54.300 -47.626 -45.011 1.00 17.45 84 VAL C O 1
ATOM 2346 N N . ALA C 3 81 ? 54.454 -48.350 -47.131 1.00 17.63 85 ALA C N 1
ATOM 2347 C CA . ALA C 3 81 ? 55.285 -47.245 -47.572 1.00 18.48 85 ALA C CA 1
ATOM 2348 C C . ALA C 3 81 ? 54.662 -46.722 -48.869 1.00 19.72 85 ALA C C 1
ATOM 2349 O O . ALA C 3 81 ? 54.125 -47.494 -49.661 1.00 16.92 85 ALA C O 1
ATOM 2351 N N . ILE C 3 82 ? 54.752 -45.416 -49.083 1.00 19.57 86 ILE C N 1
ATOM 2352 C CA . ILE C 3 82 ? 54.182 -44.809 -50.272 1.00 21.27 86 ILE C CA 1
ATOM 2353 C C . ILE C 3 82 ? 55.204 -43.928 -50.984 1.00 19.71 86 ILE C C 1
ATOM 2354 O O . ILE C 3 82 ? 55.884 -43.150 -50.340 1.00 18.46 86 ILE C O 1
ATOM 2359 N N . LYS C 3 83 ? 55.319 -44.047 -52.301 1.00 22.83 87 LYS C N 1
ATOM 2360 C CA . LYS C 3 83 ? 56.250 -43.185 -53.040 1.00 25.90 87 LYS C CA 1
ATOM 2361 C C . LYS C 3 83 ? 55.590 -41.809 -53.239 1.00 26.44 87 LYS C C 1
ATOM 2362 O O . LYS C 3 83 ? 54.475 -41.716 -53.753 1.00 28.90 87 LYS C O 1
ATOM 2368 N N . LYS C 3 84 ? 56.278 -40.754 -52.822 1.00 26.13 88 LYS C N 1
ATOM 2369 C CA . LYS C 3 84 ? 55.773 -39.382 -52.928 1.00 26.34 88 LYS C CA 1
ATOM 2370 C C . LYS C 3 84 ? 56.763 -38.439 -53.610 1.00 26.90 88 LYS C C 1
ATOM 2371 O O . LYS C 3 84 ? 57.991 -38.625 -53.512 1.00 23.43 88 LYS C O 1
ATOM 2377 N N . ASN C 3 85 ? 56.239 -37.403 -54.270 1.00 27.61 89 ASN C N 1
ATOM 2378 C CA . ASN C 3 85 ? 57.129 -36.452 -54.918 1.00 27.70 89 ASN C CA 1
ATOM 2379 C C . ASN C 3 85 ? 57.713 -35.512 -53.885 1.00 27.21 89 ASN C C 1
ATOM 2380 O O . ASN C 3 85 ? 57.303 -35.511 -52.717 1.00 28.47 89 ASN C O 1
ATOM 2385 N N . PHE C 3 86 ? 58.694 -34.732 -54.317 1.00 26.76 90 PHE C N 1
ATOM 2386 C CA . PHE C 3 86 ? 59.388 -33.796 -53.449 1.00 25.59 90 PHE C CA 1
ATOM 2387 C C . PHE C 3 86 ? 58.500 -32.886 -52.619 1.00 25.31 90 PHE C C 1
ATOM 2388 O O . PHE C 3 86 ? 58.639 -32.844 -51.398 1.00 26.91 90 PHE C O 1
ATOM 2396 N N . GLU C 3 87 ? 57.592 -32.154 -53.257 1.00 25.18 91 GLU C N 1
ATOM 2397 C CA . GLU C 3 87 ? 56.738 -31.243 -52.494 1.00 28.00 91 GLU C CA 1
ATOM 2398 C C . GLU C 3 87 ? 55.891 -31.953 -51.454 1.00 26.15 91 GLU C C 1
ATOM 2399 O O . GLU C 3 87 ? 55.806 -31.513 -50.306 1.00 23.96 91 GLU C O 1
ATOM 2405 N N . ASP C 3 88 ? 55.266 -33.053 -51.844 1.00 26.02 92 ASP C N 1
ATOM 2406 C CA . ASP C 3 88 ? 54.438 -33.776 -50.890 1.00 26.87 92 ASP C CA 1
ATOM 2407 C C . ASP C 3 88 ? 55.281 -34.258 -49.716 1.00 26.25 92 ASP C C 1
ATOM 2408 O O . ASP C 3 88 ? 54.918 -34.065 -48.561 1.00 27.39 92 ASP C O 1
ATOM 2413 N N . ALA C 3 89 ? 56.438 -34.835 -50.017 1.00 26.25 93 ALA C N 1
ATOM 2414 C CA . ALA C 3 89 ? 57.336 -35.328 -48.982 1.00 25.87 93 ALA C CA 1
ATOM 2415 C C . ALA C 3 89 ? 57.752 -34.223 -48.003 1.00 25.23 93 ALA C C 1
ATOM 2416 O O . ALA C 3 89 ? 57.667 -34.396 -46.775 1.00 26.93 93 ALA C O 1
ATOM 2418 N N . MET C 3 90 ? 58.196 -33.084 -48.524 1.00 25.43 94 MET C N 1
ATOM 2419 C CA . MET C 3 90 ? 58.610 -31.984 -47.642 1.00 27.59 94 MET C CA 1
ATOM 2420 C C . MET C 3 90 ? 57.423 -31.487 -46.812 1.00 27.49 94 MET C C 1
ATOM 2421 O O . MET C 3 90 ? 57.569 -31.084 -45.665 1.00 27.96 94 MET C O 1
ATOM 2426 N N . GLU C 3 91 ? 56.245 -31.529 -47.405 1.00 28.36 95 GLU C N 1
ATOM 2427 C CA . GLU C 3 91 ? 55.031 -31.114 -46.728 1.00 32.16 95 GLU C CA 1
ATOM 2428 C C . GLU C 3 91 ? 54.763 -32.062 -45.531 1.00 31.52 95 GLU C C 1
ATOM 2429 O O . GLU C 3 91 ? 54.514 -31.604 -44.413 1.00 28.14 95 GLU C O 1
ATOM 2435 N N . SER C 3 92 ? 54.849 -33.377 -45.742 1.00 29.40 96 SER C N 1
ATOM 2436 C CA . SER C 3 92 ? 54.633 -34.302 -44.617 1.00 30.73 96 SER C CA 1
ATOM 2437 C C . SER C 3 92 ? 55.665 -34.085 -43.528 1.00 29.90 96 SER C C 1
ATOM 2438 O O . SER C 3 92 ? 55.356 -34.125 -42.338 1.00 31.77 96 SER C O 1
ATOM 2441 N N . ILE C 3 93 ? 56.909 -33.874 -43.935 1.00 29.75 97 ILE C N 1
ATOM 2442 C CA . ILE C 3 93 ? 57.956 -33.690 -42.948 1.00 30.67 97 ILE C CA 1
ATOM 2443 C C . ILE C 3 93 ? 57.701 -32.464 -42.084 1.00 29.49 97 ILE C C 1
ATOM 2444 O O . ILE C 3 93 ? 57.814 -32.528 -40.855 1.00 29.32 97 ILE C O 1
ATOM 2449 N N . LYS C 3 94 ? 57.347 -31.350 -42.713 1.00 31.72 98 LYS C N 1
ATOM 2450 C CA . LYS C 3 94 ? 57.073 -30.142 -41.943 1.00 33.98 98 LYS C CA 1
ATOM 2451 C C . LYS C 3 94 ? 55.888 -30.372 -40.999 1.00 34.47 98 LYS C C 1
ATOM 2452 O O . LYS C 3 94 ? 55.922 -29.926 -39.855 1.00 33.46 98 LYS C O 1
ATOM 2458 N N . SER C 3 95 ? 54.857 -31.084 -41.466 1.00 35.60 99 SER C N 1
ATOM 2459 C CA . SER C 3 95 ? 53.691 -31.375 -40.618 1.00 37.71 99 SER C CA 1
ATOM 2460 C C . SER C 3 95 ? 54.136 -32.157 -39.402 1.00 37.05 99 SER C C 1
ATOM 2461 O O . SER C 3 95 ? 53.743 -31.838 -38.288 1.00 39.46 99 SER C O 1
ATOM 2464 N N . GLN C 3 96 ? 54.945 -33.193 -39.606 1.00 35.25 100 GLN C N 1
ATOM 2465 C CA . GLN C 3 96 ? 55.419 -33.979 -38.472 1.00 35.15 100 GLN C CA 1
ATOM 2466 C C . GLN C 3 96 ? 56.265 -33.138 -37.536 1.00 34.14 100 GLN C C 1
ATOM 2467 O O . GLN C 3 96 ? 56.128 -33.255 -36.314 1.00 35.99 100 GLN C O 1
ATOM 2473 N N . LYS C 3 97 ? 57.151 -32.307 -38.087 1.00 32.59 101 LYS C N 1
ATOM 2474 C CA . LYS C 3 97 ? 57.999 -31.479 -37.215 1.00 33.39 101 LYS C CA 1
ATOM 2475 C C . LYS C 3 97 ? 57.106 -30.581 -36.376 1.00 31.79 101 LYS C C 1
ATOM 2476 O O . LYS C 3 97 ? 57.289 -30.457 -35.160 1.00 30.44 101 LYS C O 1
ATOM 2482 N N . ASN C 3 98 ? 56.143 -29.946 -37.035 1.00 32.83 102 ASN C N 1
ATOM 2483 C CA . ASN C 3 98 ? 55.212 -29.069 -36.330 1.00 36.82 102 ASN C CA 1
ATOM 2484 C C . ASN C 3 98 ? 54.523 -29.839 -35.206 1.00 38.09 102 ASN C C 1
ATOM 2485 O O . ASN C 3 98 ? 54.494 -29.395 -34.055 1.00 38.21 102 ASN C O 1
ATOM 2490 N N . GLU C 3 99 ? 54.009 -31.016 -35.530 1.00 39.36 103 GLU C N 1
ATOM 2491 C CA . GLU C 3 99 ? 53.335 -31.821 -34.528 1.00 41.80 103 GLU C CA 1
ATOM 2492 C C . GLU C 3 99 ? 54.274 -32.089 -33.371 1.00 39.88 103 GLU C C 1
ATOM 2493 O O . GLU C 3 99 ? 53.912 -31.865 -32.223 1.00 41.25 103 GLU C O 1
ATOM 2499 N N . LEU C 3 100 ? 55.489 -32.552 -33.661 1.00 39.58 104 LEU C N 1
ATOM 2500 C CA . LEU C 3 100 ? 56.454 -32.830 -32.594 1.00 37.59 104 LEU C CA 1
ATOM 2501 C C . LEU C 3 100 ? 56.807 -31.551 -31.834 1.00 37.04 104 LEU C C 1
ATOM 2502 O O . LEU C 3 100 ? 56.987 -31.573 -30.620 1.00 36.50 104 LEU C O 1
ATOM 2507 N N . GLU C 3 101 ? 56.924 -30.434 -32.539 1.00 39.48 105 GLU C N 1
ATOM 2508 C CA . GLU C 3 101 ? 57.232 -29.171 -31.854 1.00 42.09 105 GLU C CA 1
ATOM 2509 C C . GLU C 3 101 ? 56.091 -28.910 -30.870 1.00 42.47 105 GLU C C 1
ATOM 2510 O O . GLU C 3 101 ? 56.317 -28.663 -29.681 1.00 42.00 105 GLU C O 1
ATOM 2516 N N . SER C 3 102 ? 54.863 -28.978 -31.381 1.00 42.93 106 SER C N 1
ATOM 2517 C CA . SER C 3 102 ? 53.674 -28.757 -30.565 1.00 44.56 106 SER C CA 1
ATOM 2518 C C . SER C 3 102 ? 53.698 -29.660 -29.339 1.00 44.17 106 SER C C 1
ATOM 2519 O O . SER C 3 102 ? 53.370 -29.227 -28.234 1.00 44.58 106 SER C O 1
ATOM 2522 N N . THR C 3 103 ? 54.091 -30.914 -29.547 1.00 43.18 107 THR C N 1
ATOM 2523 C CA . THR C 3 103 ? 54.186 -31.893 -28.467 1.00 43.20 107 THR C CA 1
ATOM 2524 C C . THR C 3 103 ? 55.257 -31.453 -27.473 1.00 43.57 107 THR C C 1
ATOM 2525 O O . THR C 3 103 ? 55.155 -31.707 -26.271 1.00 43.15 107 THR C O 1
ATOM 2529 N N . LEU C 3 104 ? 56.295 -30.805 -27.989 1.00 43.45 108 LEU C N 1
ATOM 2530 C CA . LEU C 3 104 ? 57.387 -30.330 -27.152 1.00 44.96 108 LEU C CA 1
ATOM 2531 C C . LEU C 3 104 ? 56.884 -29.139 -26.318 1.00 45.44 108 LEU C C 1
ATOM 2532 O O . LEU C 3 104 ? 57.223 -29.007 -25.141 1.00 44.43 108 LEU C O 1
ATOM 2537 N N . GLN C 3 105 ? 56.074 -28.284 -26.938 1.00 45.66 109 GLN C N 1
ATOM 2538 C CA . GLN C 3 105 ? 55.500 -27.123 -26.253 1.00 48.94 109 GLN C CA 1
ATOM 2539 C C . GLN C 3 105 ? 54.710 -27.637 -25.052 1.00 50.56 109 GLN C C 1
ATOM 2540 O O . GLN C 3 105 ? 54.900 -27.179 -23.927 1.00 50.38 109 GLN C O 1
ATOM 2546 N N . LYS C 3 106 ? 53.834 -28.608 -25.300 1.00 51.46 110 LYS C N 1
ATOM 2547 C CA . LYS C 3 106 ? 53.016 -29.191 -24.242 1.00 53.67 110 LYS C CA 1
ATOM 2548 C C . LYS C 3 106 ? 53.848 -29.840 -23.123 1.00 54.54 110 LYS C C 1
ATOM 2549 O O . LYS C 3 106 ? 53.598 -29.589 -21.943 1.00 55.31 110 LYS C O 1
ATOM 2555 N N . MET C 3 107 ? 54.839 -30.658 -23.480 1.00 55.24 111 MET C N 1
ATOM 2556 C CA . MET C 3 107 ? 55.680 -31.301 -22.470 1.00 56.09 111 MET C CA 1
ATOM 2557 C C . MET C 3 107 ? 56.355 -30.257 -21.591 1.00 56.90 111 MET C C 1
ATOM 2558 O O . MET C 3 107 ? 56.613 -30.500 -20.409 1.00 56.89 111 MET C O 1
ATOM 2563 N N . GLY C 3 108 ? 56.654 -29.103 -22.182 1.00 58.49 112 GLY C N 1
ATOM 2564 C CA . GLY C 3 108 ? 57.301 -28.029 -21.446 1.00 60.29 112 GLY C CA 1
ATOM 2565 C C . GLY C 3 108 ? 56.442 -27.560 -20.288 1.00 61.76 112 GLY C C 1
ATOM 2566 O O . GLY C 3 108 ? 56.937 -27.374 -19.178 1.00 60.19 112 GLY C O 1
ATOM 2567 N N . GLU C 3 109 ? 55.150 -27.372 -20.550 1.00 63.61 113 GLU C N 1
ATOM 2568 C CA . GLU C 3 109 ? 54.211 -26.941 -19.518 1.00 65.80 113 GLU C CA 1
ATOM 2569 C C . GLU C 3 109 ? 54.200 -27.946 -18.368 1.00 67.29 113 GLU C C 1
ATOM 2570 O O . GLU C 3 109 ? 54.454 -27.589 -17.219 1.00 67.35 113 GLU C O 1
ATOM 2576 N N . ASN C 3 110 ? 53.911 -29.206 -18.680 1.00 69.24 114 ASN C N 1
ATOM 2577 C CA . ASN C 3 110 ? 53.871 -30.238 -17.656 1.00 70.92 114 ASN C CA 1
ATOM 2578 C C . ASN C 3 110 ? 55.077 -30.147 -16.729 1.00 72.44 114 ASN C C 1
ATOM 2579 O O . ASN C 3 110 ? 54.937 -30.242 -15.510 1.00 73.01 114 ASN C O 1
ATOM 2584 N N . LEU C 3 111 ? 56.261 -29.957 -17.303 1.00 73.82 115 LEU C N 1
ATOM 2585 C CA . LEU C 3 111 ? 57.485 -29.870 -16.509 1.00 75.16 115 LEU C CA 1
ATOM 2586 C C . LEU C 3 111 ? 57.508 -28.630 -15.620 1.00 75.86 115 LEU C C 1
ATOM 2587 O O . LEU C 3 111 ? 58.079 -28.642 -14.529 1.00 75.93 115 LEU C O 1
ATOM 2592 N N . ARG C 3 112 ? 56.885 -27.561 -16.099 1.00 77.07 116 ARG C N 1
ATOM 2593 C CA . ARG C 3 112 ? 56.821 -26.304 -15.364 1.00 78.34 116 ARG C CA 1
ATOM 2594 C C . ARG C 3 112 ? 56.050 -26.514 -14.066 1.00 78.61 116 ARG C C 1
ATOM 2595 O O . ARG C 3 112 ? 56.595 -26.360 -12.972 1.00 77.82 116 ARG C O 1
ATOM 2603 N N . ALA C 3 113 ? 54.778 -26.877 -14.201 1.00 78.71 117 ALA C N 1
ATOM 2604 C CA . ALA C 3 113 ? 53.919 -27.114 -13.049 1.00 78.72 117 ALA C CA 1
ATOM 2605 C C . ALA C 3 113 ? 54.659 -27.895 -11.979 1.00 78.44 117 ALA C C 1
ATOM 2606 O O . ALA C 3 113 ? 54.759 -27.452 -10.836 1.00 78.92 117 ALA C O 1
ATOM 2608 N N . ILE C 3 114 ? 55.189 -29.052 -12.353 1.00 78.01 118 ILE C N 1
ATOM 2609 C CA . ILE C 3 114 ? 55.914 -29.886 -11.405 1.00 78.54 118 ILE C CA 1
ATOM 2610 C C . ILE C 3 114 ? 57.020 -29.114 -10.694 1.00 79.09 118 ILE C C 1
ATOM 2611 O O . ILE C 3 114 ? 57.102 -29.124 -9.465 1.00 79.29 118 ILE C O 1
ATOM 2616 N N . THR C 3 115 ? 57.871 -28.443 -11.462 1.00 79.58 119 THR C N 1
ATOM 2617 C CA . THR C 3 115 ? 58.956 -27.678 -10.865 1.00 79.91 119 THR C CA 1
ATOM 2618 C C . THR C 3 115 ? 58.396 -26.598 -9.940 1.00 79.97 119 THR C C 1
ATOM 2619 O O . THR C 3 115 ? 58.990 -26.290 -8.907 1.00 79.57 119 THR C O 1
ATOM 2623 N N . ASP C 3 116 ? 57.245 -26.039 -10.313 1.00 80.26 120 ASP C N 1
ATOM 2624 C CA . ASP C 3 116 ? 56.587 -24.992 -9.530 1.00 80.54 120 ASP C CA 1
ATOM 2625 C C . ASP C 3 116 ? 56.109 -25.487 -8.167 1.00 80.41 120 ASP C C 1
ATOM 2626 O O . ASP C 3 116 ? 56.455 -24.908 -7.136 1.00 79.20 120 ASP C O 1
ATOM 2631 N N . ILE C 3 117 ? 55.314 -26.555 -8.157 1.00 80.40 121 ILE C N 1
ATOM 2632 C CA . ILE C 3 117 ? 54.807 -27.082 -6.898 1.00 81.00 121 ILE C CA 1
ATOM 2633 C C . ILE C 3 117 ? 55.942 -27.548 -5.990 1.00 81.53 121 ILE C C 1
ATOM 2634 O O . ILE C 3 117 ? 55.823 -27.493 -4.766 1.00 81.98 121 ILE C O 1
ATOM 2639 N N . MET C 3 118 ? 57.046 -28.002 -6.576 1.00 81.83 122 MET C N 1
ATOM 2640 C CA . MET C 3 118 ? 58.170 -28.432 -5.757 1.00 82.74 122 MET C CA 1
ATOM 2641 C C . MET C 3 118 ? 58.684 -27.232 -4.972 1.00 83.62 122 MET C C 1
ATOM 2642 O O . MET C 3 118 ? 59.094 -27.365 -3.818 1.00 83.49 122 MET C O 1
ATOM 2647 N N . MET C 3 119 ? 58.644 -26.063 -5.610 1.00 84.75 123 MET C N 1
ATOM 2648 C CA . MET C 3 119 ? 59.094 -24.808 -5.005 1.00 86.07 123 MET C CA 1
ATOM 2649 C C . MET C 3 119 ? 58.303 -24.411 -3.763 1.00 87.15 123 MET C C 1
ATOM 2650 O O . MET C 3 119 ? 58.836 -23.759 -2.865 1.00 87.24 123 MET C O 1
ATOM 2655 N N . LYS C 3 120 ? 57.030 -24.789 -3.718 1.00 88.27 124 LYS C N 1
ATOM 2656 C CA . LYS C 3 120 ? 56.191 -24.456 -2.576 1.00 89.45 124 LYS C CA 1
ATOM 2657 C C . LYS C 3 120 ? 56.250 -25.484 -1.453 1.00 90.23 124 LYS C C 1
ATOM 2658 O O . LYS C 3 120 ? 55.828 -25.201 -0.331 1.00 90.48 124 LYS C O 1
ATOM 2664 N N . LEU C 3 121 ? 56.776 -26.669 -1.748 1.00 90.86 125 LEU C N 1
ATOM 2665 C CA . LEU C 3 121 ? 56.877 -27.723 -0.742 1.00 91.46 125 LEU C CA 1
ATOM 2666 C C . LEU C 3 121 ? 58.208 -27.680 0.007 1.00 91.97 125 LEU C C 1
ATOM 2667 O O . LEU C 3 121 ? 58.288 -28.078 1.171 1.00 92.12 125 LEU C O 1
ATOM 2672 N N . SER C 3 122 ? 59.251 -27.193 -0.660 1.00 92.30 126 SER C N 1
ATOM 2673 C CA . SER C 3 122 ? 60.573 -27.105 -0.046 1.00 92.55 126 SER C CA 1
ATOM 2674 C C . SER C 3 122 ? 60.634 -26.138 1.135 1.00 92.99 126 SER C C 1
ATOM 2675 O O . SER C 3 122 ? 61.266 -26.436 2.147 1.00 93.26 126 SER C O 1
ATOM 2678 N N . PRO C 3 123 ? 59.992 -24.962 1.022 1.00 93.33 127 PRO C N 1
ATOM 2679 C CA . PRO C 3 123 ? 60.018 -24.000 2.129 1.00 93.86 127 PRO C CA 1
ATOM 2680 C C . PRO C 3 123 ? 59.426 -24.604 3.399 1.00 94.47 127 PRO C C 1
ATOM 2681 O O . PRO C 3 123 ? 59.732 -24.176 4.515 1.00 94.64 127 PRO C O 1
ATOM 2685 N N . GLN C 3 124 ? 58.581 -25.610 3.217 1.00 94.94 128 GLN C N 1
ATOM 2686 C CA . GLN C 3 124 ? 57.935 -26.273 4.337 1.00 95.32 128 GLN C CA 1
ATOM 2687 C C . GLN C 3 124 ? 58.839 -27.344 4.930 1.00 95.38 128 GLN C C 1
ATOM 2688 O O . GLN C 3 124 ? 58.989 -27.433 6.149 1.00 95.85 128 GLN C O 1
ATOM 2694 N N . ALA C 3 125 ? 59.451 -28.146 4.066 1.00 95.33 129 ALA C N 1
ATOM 2695 C CA . ALA C 3 125 ? 60.347 -29.206 4.512 1.00 95.30 129 ALA C CA 1
ATOM 2696 C C . ALA C 3 125 ? 61.577 -28.633 5.213 1.00 95.45 129 ALA C C 1
ATOM 2697 O O . ALA C 3 125 ? 62.189 -29.298 6.049 1.00 95.26 129 ALA C O 1
ATOM 2699 N N . GLU C 3 126 ? 61.936 -27.399 4.872 1.00 95.81 130 GLU C N 1
ATOM 2700 C CA . GLU C 3 126 ? 63.094 -26.745 5.475 1.00 96.29 130 GLU C CA 1
ATOM 2701 C C . GLU C 3 126 ? 62.787 -26.232 6.882 1.00 96.46 130 GLU C C 1
ATOM 2702 O O . GLU C 3 126 ? 63.654 -26.247 7.759 1.00 96.04 130 GLU C O 1
ATOM 2708 N N . GLU C 3 127 ? 61.555 -25.776 7.096 1.00 96.76 131 GLU C N 1
ATOM 2709 C CA . GLU C 3 127 ? 61.166 -25.269 8.403 1.00 96.98 131 GLU C CA 1
ATOM 2710 C C . GLU C 3 127 ? 60.761 -26.384 9.354 1.00 96.62 131 GLU C C 1
ATOM 2711 O O . GLU C 3 127 ? 60.778 -26.204 10.570 1.00 96.51 131 GLU C O 1
ATOM 2717 N N . LEU C 3 128 ? 60.397 -27.536 8.804 1.00 96.09 132 LEU C N 1
ATOM 2718 C CA . LEU C 3 128 ? 60.034 -28.668 9.643 1.00 95.69 132 LEU C CA 1
ATOM 2719 C C . LEU C 3 128 ? 61.338 -29.267 10.155 1.00 95.68 132 LEU C C 1
ATOM 2720 O O . LEU C 3 128 ? 61.426 -29.715 11.297 1.00 95.59 132 LEU C O 1
ATOM 2725 N N . LEU C 3 129 ? 62.352 -29.257 9.295 1.00 95.72 133 LEU C N 1
ATOM 2726 C CA . LEU C 3 129 ? 63.670 -29.779 9.636 1.00 95.62 133 LEU C CA 1
ATOM 2727 C C . LEU C 3 129 ? 64.282 -28.962 10.769 1.00 95.52 133 LEU C C 1
ATOM 2728 O O . LEU C 3 129 ? 64.945 -29.507 11.651 1.00 95.18 133 LEU C O 1
ATOM 2733 N N . ALA C 3 130 ? 64.057 -27.651 10.736 1.00 95.53 134 ALA C N 1
ATOM 2734 C CA . ALA C 3 130 ? 64.580 -26.753 11.761 1.00 95.46 134 ALA C CA 1
ATOM 2735 C C . ALA C 3 130 ? 63.920 -27.036 13.106 1.00 95.25 134 ALA C C 1
ATOM 2736 O O . ALA C 3 130 ? 64.484 -26.741 14.158 1.00 94.77 134 ALA C O 1
ATOM 2738 N N . ALA C 3 131 ? 62.722 -27.610 13.063 1.00 95.44 135 ALA C N 1
ATOM 2739 C CA . ALA C 3 131 ? 61.984 -27.939 14.276 1.00 95.67 135 ALA C CA 1
ATOM 2740 C C . ALA C 3 131 ? 62.518 -29.221 14.910 1.00 95.74 135 ALA C C 1
ATOM 2741 O O . ALA C 3 131 ? 62.782 -29.261 16.110 1.00 95.52 135 ALA C O 1
ATOM 2743 N N . VAL C 3 132 ? 62.686 -30.263 14.101 1.00 95.87 136 VAL C N 1
ATOM 2744 C CA . VAL C 3 132 ? 63.179 -31.548 14.593 1.00 96.41 136 VAL C CA 1
ATOM 2745 C C . VAL C 3 132 ? 64.584 -31.463 15.196 1.00 96.15 136 VAL C C 1
ATOM 2746 O O . VAL C 3 132 ? 64.977 -32.317 15.989 1.00 96.15 136 VAL C O 1
ATOM 2750 N N . ALA C 3 133 ? 65.340 -30.435 14.822 1.00 95.73 137 ALA C N 1
ATOM 2751 C CA . ALA C 3 133 ? 66.693 -30.264 15.342 1.00 95.41 137 ALA C CA 1
ATOM 2752 C C . ALA C 3 133 ? 66.889 -28.865 15.916 1.00 95.30 137 ALA C C 1
ATOM 2753 O O . ALA C 3 133 ? 66.339 -28.615 17.011 1.00 95.18 137 ALA C O 1
#

B-factor: mean 46.58, std 23.23, range [11.96, 103.25]

Foldseek 3Di:
DALVVVVVVLVVLVVVLVVLVVVLVVLVCLVVLVVVLVVLVPDDQADFDWPDDPPDTHTDTSVVVNVVSVVVNVVSVVVNVVSVVVSVVSVVNVCVVVNVVSD/DLVVVVVVLVVLVVVLVVLVVVLVVLVVLVVLVVVLVVLVVDDQQDWDWDDDPPDIGTDRSVVVNVVSVVVNVVSVVVSVVSVVVSVVSVVNVCVVCSVVVVPDD/DCLCVLVPVLVVLVVVLVVLVVVLVVLVVVLVVLVVVLVVLVVCVPQQQPKDWDDDDDPDTDIDGDHPSQWDWADDDPPDIHIDGNVVSVVVSVVVSVVSVVVSVVSVVVSVVSVVVSVVSVVVSVVVVVVVD

Solvent-accessible surface area: 23933 Å² total

Radius of gyration: 30.19 Å; Cα contacts (8 Å, |Δi|>4): 285; chains: 3; bounding box: 70×66×78 Å

InterPro domains:
  IPR002777 Prefoldin beta-like [PF01920] (8-112)
  IPR009053 Prefoldin [G3DSA:1.10.287.370] (1-114)
  IPR012713 Prefoldin subunit beta [MF_00307] (1-120)
  IPR012713 Prefoldin subunit beta [TIGR02338] (3-111)

Nearest PDB structures (foldseek):
  1fxk-assembly1_B  TM=1.010E+00  e=3.822E-13  Methanothermobacter thermautotrophicus
  2zqm-assembly1_A  TM=8.765E-01  e=4.530E-07  Thermococcus sp. JCM 11816
  2zdi-assembly1_B-2  TM=9.638E-01  e=2.037E-06  Pyrococcus horikoshii
  2zdi-assembly1_A-2  TM=8.560E-01  e=2.824E-06  Pyrococcus horikoshii
  3aei-assembly1_A  TM=8.239E-01  e=2.217E-03  Thermococcus sp. JCM 11816